Protein AF-A0A8B5X7N8-F1 (afdb_monomer_lite)

Sequence (189 aa):
MSTVFDHLPSRLFFPLASVHREHYAALLLIYYRLFLEYHSGVERELVVAAFDDYFRSLGSIPGPEEESPDDGIELDDPKYTGAGSGSDVSAGAETPARVDRGDTREVASGFLRRLIEYGWMNEEEQQDFARIINISSYATPFFEALYRVDQGIAVEYESHVIGIYSSLVGDAARDHGEHAVINAHGHAR

Secondary structure (DSSP, 8-state):
---GGGSS-TTTTHHHHSTTHHHHHHHHHHHHHHHHH-TT-EEHHHHHHHHHHHHHHH-SPPPP----S--S----------------------------HHHHHHHHHHHHHHHHHTTSEEEEE-TTS-EEEEE-TTTHHHHHHHHHHHT-------THHHHHHHHHHSTHHHH-HHHHHHHHHHTT-

pLDDT: mean 73.66, std 19.4, range [28.16, 92.88]

Structure (mmCIF, N/CA/C/O backbone):
data_AF-A0A8B5X7N8-F1
#
_entry.id   AF-A0A8B5X7N8-F1
#
loop_
_atom_site.group_PDB
_atom_site.id
_atom_site.type_symbol
_atom_site.label_atom_id
_atom_site.label_alt_id
_atom_site.label_comp_id
_atom_site.label_asym_id
_atom_site.label_entity_id
_atom_site.label_seq_id
_atom_site.pdbx_PDB_ins_code
_atom_site.Cartn_x
_atom_site.Cartn_y
_atom_site.Cartn_z
_atom_site.occupancy
_atom_site.B_iso_or_equiv
_atom_site.auth_seq_id
_atom_site.auth_comp_id
_atom_site.auth_asym_id
_atom_site.auth_atom_id
_atom_site.pdbx_PDB_model_num
ATOM 1 N N . MET A 1 1 ? 14.602 -18.921 20.694 1.00 62.47 1 MET A N 1
ATOM 2 C CA . MET A 1 1 ? 14.978 -17.972 19.626 1.00 62.47 1 MET A CA 1
ATOM 3 C C . MET A 1 1 ? 13.676 -17.384 19.122 1.00 62.47 1 MET A C 1
ATOM 5 O O . MET A 1 1 ? 12.812 -18.186 18.801 1.00 62.47 1 MET A O 1
ATOM 9 N N . SER A 1 2 ? 13.507 -16.059 19.159 1.00 66.44 2 SER A N 1
ATOM 10 C CA . SER A 1 2 ? 12.326 -15.412 18.564 1.00 66.44 2 SER A CA 1
ATOM 11 C C . SER A 1 2 ? 12.376 -15.622 17.052 1.00 66.44 2 SER A C 1
ATOM 13 O O . SER A 1 2 ? 13.437 -15.428 16.447 1.00 66.44 2 SER A O 1
ATOM 15 N N . THR A 1 3 ? 11.283 -16.089 16.462 1.00 81.38 3 THR A N 1
ATOM 16 C CA . THR A 1 3 ? 11.131 -16.186 15.011 1.00 81.38 3 THR A CA 1
ATOM 17 C C . THR A 1 3 ? 10.549 -14.884 14.468 1.00 81.38 3 THR A C 1
ATOM 19 O O . THR A 1 3 ? 9.885 -14.138 15.180 1.00 81.38 3 THR A O 1
ATOM 22 N N . VAL A 1 4 ? 10.774 -14.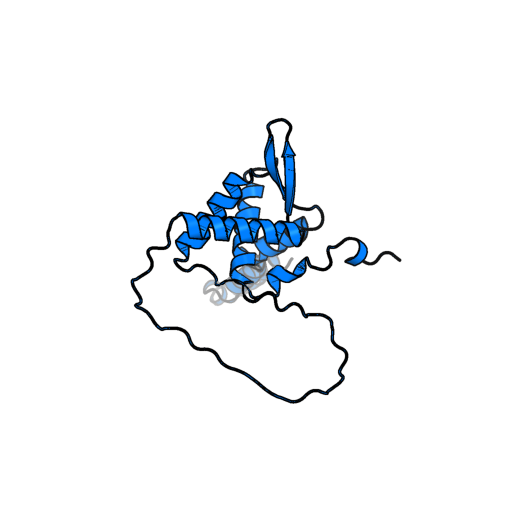584 13.187 1.00 77.88 4 VAL A N 1
ATOM 23 C CA . VAL A 1 4 ? 10.222 -13.366 12.556 1.00 77.88 4 VAL A CA 1
ATOM 24 C C . VAL A 1 4 ? 8.686 -13.332 12.643 1.00 77.88 4 VAL A C 1
ATOM 26 O O . VAL A 1 4 ? 8.098 -12.261 12.774 1.00 77.88 4 VAL A O 1
ATOM 29 N N . PHE A 1 5 ? 8.042 -14.501 12.653 1.00 80.50 5 PHE A N 1
ATOM 30 C CA . PHE A 1 5 ? 6.591 -14.644 12.774 1.00 80.50 5 PHE A CA 1
ATOM 31 C C . PHE A 1 5 ? 6.053 -14.393 14.188 1.00 80.50 5 PHE A C 1
ATOM 33 O O . PHE A 1 5 ? 4.853 -14.202 14.336 1.00 80.50 5 PHE A O 1
ATOM 40 N N . ASP A 1 6 ? 6.912 -14.297 15.207 1.00 80.06 6 ASP A N 1
ATOM 41 C CA . ASP A 1 6 ? 6.490 -13.886 16.554 1.00 80.06 6 ASP A CA 1
ATOM 42 C C . ASP A 1 6 ? 6.149 -12.382 16.600 1.00 80.06 6 ASP A C 1
ATOM 44 O O . ASP A 1 6 ? 5.470 -11.913 17.512 1.00 80.06 6 ASP A O 1
ATOM 48 N N . HIS A 1 7 ? 6.624 -11.618 15.608 1.00 78.44 7 HIS A N 1
ATOM 49 C CA . HIS A 1 7 ? 6.432 -10.172 15.489 1.00 78.44 7 HIS A CA 1
ATOM 50 C C . HIS A 1 7 ? 5.470 -9.769 14.360 1.00 78.44 7 HIS A C 1
ATOM 52 O O . HIS A 1 7 ? 5.118 -8.593 14.266 1.00 78.44 7 HIS A O 1
ATOM 58 N N . LEU A 1 8 ? 5.051 -10.713 13.509 1.00 80.50 8 LEU A N 1
ATOM 59 C CA . LEU A 1 8 ? 4.140 -10.466 12.390 1.00 80.50 8 LEU A CA 1
ATOM 60 C C . LEU A 1 8 ? 2.749 -11.050 12.680 1.00 80.50 8 LEU A C 1
ATOM 62 O O . LEU A 1 8 ? 2.651 -12.160 13.204 1.00 80.50 8 LEU A O 1
ATOM 66 N N . PRO A 1 9 ? 1.661 -10.362 12.293 1.00 83.31 9 PRO A N 1
ATOM 67 C CA . PRO A 1 9 ? 0.326 -10.944 12.334 1.00 83.31 9 PRO A CA 1
ATOM 68 C C . PRO A 1 9 ? 0.247 -12.208 11.473 1.00 83.31 9 PRO A C 1
ATOM 70 O O . PRO A 1 9 ? 0.726 -12.227 10.338 1.00 83.31 9 PRO A O 1
ATOM 73 N N . SER A 1 10 ? -0.437 -13.242 11.967 1.00 80.94 10 SER A N 1
ATOM 74 C CA . SER A 1 10 ? -0.610 -14.512 11.244 1.00 80.94 10 SER A CA 1
ATOM 75 C C . SER A 1 10 ? -1.350 -14.361 9.910 1.00 80.94 10 SER A C 1
ATOM 77 O O . SER A 1 10 ? -1.149 -15.162 9.002 1.00 80.94 10 SER A O 1
ATOM 79 N N . ARG A 1 11 ? -2.176 -13.317 9.769 1.00 85.06 11 ARG A N 1
ATOM 80 C CA . ARG A 1 11 ? -2.981 -13.036 8.570 1.00 85.06 11 ARG A CA 1
ATOM 81 C C . ARG A 1 11 ? -2.425 -11.915 7.692 1.00 85.06 11 ARG A C 1
ATOM 83 O O . ARG A 1 11 ? -3.110 -11.484 6.769 1.00 85.06 11 ARG A O 1
ATOM 90 N N . LEU A 1 12 ? -1.191 -11.463 7.930 1.00 85.75 12 LEU A N 1
ATOM 91 C CA . LEU A 1 12 ? -0.615 -10.333 7.195 1.00 85.75 12 LEU A CA 1
ATOM 92 C C . LEU A 1 12 ? -0.620 -10.558 5.675 1.00 85.75 12 LEU A C 1
ATOM 94 O O . LEU A 1 12 ? -0.951 -9.656 4.918 1.00 85.75 12 LEU A O 1
ATOM 98 N N . PHE A 1 13 ? -0.299 -11.765 5.212 1.00 85.31 13 PHE A N 1
ATOM 99 C CA . PHE A 1 13 ? -0.200 -12.054 3.776 1.00 85.31 13 PHE A CA 1
ATOM 100 C C . PHE A 1 13 ? -1.527 -12.443 3.113 1.00 85.31 13 PHE A C 1
ATOM 102 O O . PHE A 1 13 ? -1.575 -12.576 1.891 1.00 85.31 13 PHE A O 1
ATOM 109 N N . PHE A 1 14 ? -2.609 -12.576 3.884 1.00 86.44 14 PHE A N 1
ATOM 110 C CA . PHE A 1 14 ? -3.910 -13.003 3.369 1.00 86.44 14 PHE A CA 1
ATOM 111 C C . PHE A 1 14 ? -4.462 -12.092 2.250 1.00 86.44 14 PHE A C 1
ATOM 113 O O . PHE A 1 14 ? -4.865 -12.626 1.218 1.00 86.44 14 PHE A O 1
ATOM 120 N N . PRO A 1 15 ? -4.382 -10.745 2.337 1.00 83.81 15 PRO A N 1
ATOM 121 C CA . PRO A 1 15 ? -4.840 -9.845 1.267 1.00 83.81 15 PRO A CA 1
ATOM 122 C C . PRO A 1 15 ? -4.181 -10.073 -0.087 1.00 83.81 15 PRO A C 1
ATOM 124 O O . PRO A 1 15 ? -4.786 -9.831 -1.123 1.00 83.81 15 PRO A O 1
ATOM 127 N N . LEU A 1 16 ? -2.919 -10.501 -0.086 1.00 84.69 16 LEU A N 1
ATOM 128 C CA . LEU A 1 16 ? -2.146 -10.713 -1.308 1.00 84.69 16 LEU A CA 1
ATOM 129 C C . LEU A 1 16 ? -2.304 -12.140 -1.850 1.00 84.69 16 LEU A C 1
ATOM 131 O O . LEU A 1 16 ? -1.976 -12.397 -3.008 1.00 84.69 16 LEU A O 1
ATOM 135 N N . ALA A 1 17 ? -2.816 -13.055 -1.026 1.00 83.94 17 ALA A N 1
ATOM 136 C CA . ALA A 1 17 ? -3.107 -14.436 -1.388 1.00 83.94 17 ALA A CA 1
ATOM 137 C C . ALA A 1 17 ? -4.578 -14.658 -1.791 1.00 83.94 17 ALA A C 1
ATOM 139 O O . ALA A 1 17 ? -4.886 -15.687 -2.389 1.00 83.94 17 ALA A O 1
ATOM 140 N N . SER A 1 18 ? -5.474 -13.712 -1.490 1.00 82.31 18 SER A N 1
ATOM 141 C CA . SER A 1 18 ? -6.913 -13.860 -1.717 1.00 82.31 18 SER A CA 1
ATOM 142 C C . SER A 1 18 ? -7.327 -13.723 -3.188 1.00 82.31 18 SER A C 1
ATOM 144 O O . SER A 1 18 ? -6.572 -13.279 -4.060 1.00 82.31 18 SER A O 1
ATOM 146 N N . VAL A 1 19 ? -8.587 -14.071 -3.467 1.00 83.00 19 VAL A N 1
ATOM 147 C CA . VAL A 1 19 ? -9.218 -13.935 -4.793 1.00 83.00 19 VAL A CA 1
ATOM 148 C C . VAL A 1 19 ? -9.209 -12.479 -5.275 1.00 83.00 19 VAL A C 1
ATOM 150 O O . VAL A 1 19 ? -9.097 -12.220 -6.471 1.00 83.00 19 VAL A O 1
ATOM 153 N N . HIS A 1 20 ? -9.273 -11.512 -4.355 1.00 85.25 20 HIS A N 1
ATOM 154 C CA . HIS A 1 20 ? -9.269 -10.078 -4.658 1.00 85.25 20 HIS A CA 1
ATOM 155 C C . HIS A 1 20 ? -7.895 -9.420 -4.481 1.00 85.25 20 HIS A C 1
ATOM 157 O O . HIS A 1 20 ? -7.806 -8.204 -4.301 1.00 85.25 20 HIS A O 1
ATOM 163 N N . ARG A 1 21 ? -6.810 -10.201 -4.589 1.00 86.94 21 ARG A N 1
ATOM 164 C CA . ARG A 1 21 ? -5.421 -9.724 -4.460 1.00 86.94 21 ARG A CA 1
ATOM 165 C C . ARG A 1 21 ? -5.091 -8.484 -5.288 1.00 86.94 21 ARG A C 1
ATOM 167 O O . ARG A 1 21 ? -4.325 -7.642 -4.835 1.00 86.94 21 ARG A O 1
ATOM 174 N N . GLU A 1 22 ? -5.665 -8.350 -6.484 1.00 87.88 22 GLU A N 1
ATOM 175 C CA . GLU A 1 22 ? -5.417 -7.202 -7.365 1.00 87.88 22 GLU A CA 1
ATOM 176 C C . GLU A 1 22 ? -5.999 -5.912 -6.780 1.00 87.88 22 GLU A C 1
ATOM 178 O O . GLU A 1 22 ? -5.336 -4.874 -6.782 1.00 87.88 22 GLU A O 1
ATOM 183 N N . HIS A 1 23 ? -7.202 -5.989 -6.204 1.00 89.56 23 HIS A N 1
ATOM 184 C CA . HIS A 1 23 ? -7.826 -4.859 -5.523 1.00 89.56 23 HIS A CA 1
ATOM 185 C C . HIS A 1 23 ? -7.067 -4.519 -4.246 1.00 89.56 23 HIS A C 1
ATOM 187 O O . HIS A 1 23 ? -6.712 -3.363 -4.044 1.00 89.56 23 HIS A O 1
ATOM 193 N N . TYR A 1 24 ? -6.728 -5.511 -3.420 1.00 90.31 24 TYR A N 1
ATOM 194 C CA . TYR A 1 24 ? -5.941 -5.272 -2.211 1.00 90.31 24 TYR A CA 1
ATOM 195 C C . TYR A 1 24 ? -4.583 -4.630 -2.508 1.00 90.31 24 TYR A C 1
ATOM 197 O O . TYR A 1 24 ? -4.223 -3.647 -1.862 1.00 90.31 24 TYR A O 1
ATOM 205 N N . ALA A 1 25 ? -3.853 -5.124 -3.510 1.00 90.56 25 ALA A N 1
ATOM 206 C CA . ALA A 1 25 ? -2.580 -4.542 -3.921 1.00 90.56 25 ALA A CA 1
ATOM 207 C C . ALA A 1 25 ? -2.743 -3.093 -4.408 1.00 90.56 25 ALA A C 1
ATOM 209 O O . ALA A 1 25 ? -1.988 -2.216 -3.985 1.00 90.56 25 ALA A O 1
ATOM 210 N N . ALA A 1 26 ? -3.756 -2.816 -5.235 1.00 91.38 26 ALA A N 1
ATOM 211 C CA . ALA A 1 26 ? -4.038 -1.464 -5.709 1.00 91.38 26 ALA A CA 1
ATOM 212 C C . ALA A 1 26 ? -4.376 -0.506 -4.554 1.00 91.38 26 ALA A C 1
ATOM 214 O O . ALA A 1 26 ? -3.821 0.590 -4.483 1.00 91.38 26 ALA A O 1
ATOM 215 N N . LEU A 1 27 ? -5.227 -0.926 -3.614 1.00 91.75 27 LEU A N 1
ATOM 216 C CA . LEU A 1 27 ? -5.599 -0.125 -2.444 1.00 91.75 27 LEU A CA 1
ATOM 217 C C . LEU A 1 27 ? -4.399 0.155 -1.527 1.00 91.75 27 LEU A C 1
ATOM 219 O O . LEU A 1 27 ? -4.241 1.281 -1.053 1.00 91.75 27 LEU A O 1
ATOM 223 N N . LEU A 1 28 ? -3.524 -0.833 -1.312 1.00 92.38 28 LEU A N 1
ATOM 224 C CA . LEU A 1 28 ? -2.284 -0.657 -0.549 1.00 92.38 28 LEU A CA 1
ATOM 225 C C . LEU A 1 28 ? -1.351 0.367 -1.214 1.00 92.38 28 LEU A C 1
ATOM 227 O O . LEU A 1 28 ? -0.789 1.216 -0.524 1.00 92.38 28 LEU A O 1
ATOM 231 N N . LEU A 1 29 ? -1.219 0.335 -2.544 1.00 92.88 29 LEU A N 1
ATOM 232 C CA . LEU A 1 29 ? -0.423 1.310 -3.296 1.00 92.88 29 LEU A CA 1
ATOM 233 C C . LEU A 1 29 ? -1.024 2.719 -3.237 1.00 92.88 29 LEU A C 1
ATOM 235 O O . LEU A 1 29 ? -0.288 3.686 -3.043 1.00 92.88 29 LEU A O 1
ATOM 239 N N . ILE A 1 30 ? -2.347 2.843 -3.374 1.00 92.69 30 ILE A N 1
ATOM 240 C CA . ILE A 1 30 ? -3.059 4.123 -3.242 1.00 92.69 30 ILE A CA 1
ATOM 241 C C . ILE A 1 30 ? -2.815 4.714 -1.855 1.00 92.69 30 ILE A C 1
ATOM 243 O O . ILE A 1 30 ? -2.423 5.875 -1.739 1.00 92.69 30 ILE A O 1
ATOM 247 N N . TYR A 1 31 ? -2.983 3.907 -0.807 1.00 92.62 31 TYR A N 1
ATOM 248 C CA . TYR A 1 31 ? -2.728 4.348 0.558 1.00 92.62 31 TYR A CA 1
ATOM 249 C C . TYR A 1 31 ? -1.264 4.746 0.774 1.00 92.62 31 TYR A C 1
ATOM 251 O O . TYR A 1 31 ? -1.000 5.781 1.376 1.00 92.62 31 TYR A O 1
ATOM 259 N N . TYR A 1 32 ? -0.304 3.984 0.245 1.00 92.12 32 TYR A N 1
ATOM 260 C CA . TYR A 1 32 ? 1.109 4.333 0.378 1.00 92.12 32 TYR A CA 1
ATOM 261 C C . TYR A 1 32 ? 1.444 5.673 -0.287 1.00 92.12 32 TYR A C 1
ATOM 263 O O . TYR A 1 32 ? 2.167 6.480 0.290 1.00 92.12 32 TYR A O 1
ATOM 271 N N . ARG A 1 33 ? 0.870 5.959 -1.463 1.00 91.69 33 ARG A N 1
ATOM 272 C CA . ARG A 1 33 ? 1.023 7.264 -2.127 1.00 91.69 33 ARG A CA 1
ATOM 273 C C . ARG A 1 33 ? 0.438 8.400 -1.284 1.00 91.69 33 ARG A C 1
ATOM 275 O O . ARG A 1 33 ? 1.093 9.424 -1.134 1.00 91.69 33 ARG A O 1
ATOM 282 N N . LEU A 1 34 ? -0.736 8.193 -0.682 1.00 91.25 34 LEU A N 1
ATOM 283 C CA . LEU A 1 34 ? -1.322 9.149 0.264 1.00 91.25 34 LEU A CA 1
ATOM 284 C C . LEU A 1 34 ? -0.435 9.354 1.494 1.00 91.25 34 LEU A C 1
ATOM 286 O O . LEU A 1 34 ? -0.247 10.480 1.934 1.00 91.25 34 LEU A O 1
ATOM 290 N N . PHE A 1 35 ? 0.152 8.293 2.036 1.00 89.69 35 PHE A N 1
ATOM 291 C CA . PHE A 1 35 ? 1.054 8.398 3.179 1.00 89.69 35 PHE A CA 1
ATOM 292 C C . PHE A 1 35 ? 2.336 9.183 2.850 1.00 89.69 35 PHE A C 1
ATOM 294 O O . PHE A 1 35 ? 2.811 9.961 3.673 1.00 89.69 35 PHE A O 1
ATOM 301 N N . LEU A 1 36 ? 2.879 9.025 1.637 1.00 88.56 36 LEU A N 1
ATOM 302 C CA . LEU A 1 36 ? 4.019 9.822 1.165 1.00 88.56 36 LEU A CA 1
ATOM 303 C C . LEU A 1 36 ? 3.680 11.313 1.023 1.00 88.56 36 LEU A C 1
ATOM 305 O O . LEU A 1 36 ? 4.567 12.155 1.126 1.00 88.56 36 LEU A O 1
ATOM 309 N N . GLU A 1 37 ? 2.414 11.653 0.792 1.00 89.38 37 GLU A N 1
ATOM 310 C CA . GLU A 1 37 ? 1.941 13.037 0.781 1.00 89.38 37 GLU A CA 1
ATOM 311 C C . GLU A 1 37 ? 1.717 13.552 2.218 1.00 89.38 37 GLU A C 1
ATOM 313 O O . GLU A 1 37 ? 2.237 14.602 2.610 1.00 89.38 37 GLU A O 1
ATOM 318 N N . TYR A 1 38 ? 1.037 12.760 3.051 1.00 84.06 38 TYR A N 1
ATOM 319 C CA . TYR A 1 38 ? 0.648 13.087 4.424 1.00 84.06 38 TYR A CA 1
ATOM 320 C C . TYR A 1 38 ? 1.512 12.346 5.460 1.00 84.06 38 TYR A C 1
ATOM 322 O O . TYR A 1 38 ? 1.124 11.333 6.042 1.00 84.06 38 TYR A O 1
ATOM 330 N N . HIS A 1 39 ? 2.685 12.912 5.744 1.00 71.88 39 HIS A N 1
ATOM 331 C CA . HIS A 1 39 ? 3.728 12.310 6.587 1.00 71.88 39 HIS A CA 1
ATOM 332 C C . HIS A 1 39 ? 3.340 12.106 8.068 1.00 71.88 39 HIS A C 1
ATOM 334 O O . HIS A 1 39 ? 4.024 11.379 8.786 1.00 71.88 39 HIS A O 1
ATOM 340 N N . SER A 1 40 ? 2.283 12.769 8.552 1.00 75.75 40 SER A N 1
ATOM 341 C CA . SER A 1 40 ? 1.798 12.679 9.940 1.00 75.75 40 SER A CA 1
ATOM 342 C C . SER A 1 40 ? 0.689 11.641 10.146 1.00 75.75 40 SER A C 1
ATOM 344 O O . SER A 1 40 ? 0.144 11.562 11.245 1.00 75.75 40 SER A O 1
ATOM 346 N N . GLY A 1 41 ? 0.342 10.883 9.102 1.00 80.00 41 GLY A N 1
ATOM 347 C CA . GLY A 1 41 ? -0.817 9.994 9.078 1.00 80.00 41 GLY A CA 1
ATOM 348 C C . GLY A 1 41 ? -1.955 10.562 8.230 1.00 80.00 41 GLY A C 1
ATOM 349 O O . GLY A 1 41 ? -2.055 11.773 8.021 1.00 80.00 41 GLY A O 1
ATOM 350 N N . VAL A 1 42 ? -2.802 9.668 7.716 1.00 87.19 42 VAL A N 1
ATOM 351 C CA . VAL A 1 42 ? -3.873 10.007 6.767 1.00 87.19 42 VAL A CA 1
ATOM 352 C C . VAL A 1 42 ? -5.227 9.884 7.455 1.00 87.19 42 VAL A C 1
ATOM 354 O O . VAL A 1 42 ? -5.505 8.865 8.077 1.00 87.19 42 VAL A O 1
ATOM 357 N N . GLU A 1 43 ? -6.104 10.877 7.330 1.00 90.88 43 GLU A N 1
ATOM 358 C CA . GLU A 1 43 ? -7.464 10.770 7.870 1.00 90.88 43 GLU A CA 1
ATOM 359 C C . GLU A 1 43 ? -8.239 9.609 7.233 1.00 90.88 43 GLU A C 1
ATOM 361 O O . GLU A 1 43 ? -8.217 9.413 6.015 1.00 90.88 43 GLU A O 1
ATOM 366 N N . ARG A 1 44 ? -8.997 8.869 8.049 1.00 90.19 44 ARG A N 1
ATOM 367 C CA . ARG A 1 44 ? -9.815 7.733 7.600 1.00 90.19 44 ARG A CA 1
ATOM 368 C C . ARG A 1 44 ? -10.747 8.108 6.451 1.00 90.19 44 ARG A C 1
ATOM 370 O O . ARG A 1 44 ? -10.873 7.344 5.499 1.00 90.19 44 ARG A O 1
ATOM 377 N N . GLU A 1 45 ? -11.394 9.268 6.531 1.00 89.56 45 GLU A N 1
ATOM 378 C CA . GLU A 1 45 ? -12.316 9.736 5.488 1.00 89.56 45 GLU A CA 1
ATOM 379 C C . GLU A 1 45 ? -11.610 9.954 4.148 1.00 89.56 45 GLU A C 1
ATOM 381 O O . GLU A 1 45 ? -12.169 9.628 3.102 1.00 89.56 45 GLU A O 1
ATOM 386 N N . LEU A 1 46 ? -10.362 10.428 4.176 1.00 91.12 46 LEU A N 1
ATOM 387 C CA . LEU A 1 46 ? -9.553 10.636 2.979 1.00 91.12 46 LEU A CA 1
ATOM 388 C C . LEU A 1 46 ? -9.154 9.295 2.348 1.00 91.12 46 LEU A C 1
ATOM 390 O O . LEU A 1 46 ? -9.272 9.127 1.135 1.00 91.12 46 LEU A O 1
ATOM 394 N N . VAL A 1 47 ? -8.777 8.306 3.166 1.00 91.44 47 VAL A N 1
ATOM 395 C CA . VAL A 1 47 ? -8.490 6.941 2.689 1.00 91.44 47 VAL A CA 1
ATOM 396 C C . VAL A 1 47 ? -9.733 6.302 2.065 1.00 91.44 47 VAL A C 1
ATOM 398 O O . VAL A 1 47 ? -9.666 5.771 0.958 1.00 91.44 47 VAL A O 1
ATOM 401 N N . VAL A 1 48 ? -10.886 6.385 2.738 1.00 92.06 48 VAL A N 1
ATOM 402 C CA . VAL A 1 48 ? -12.153 5.844 2.219 1.00 92.06 48 VAL A CA 1
ATOM 403 C C . VAL A 1 48 ? -12.553 6.531 0.915 1.00 92.06 48 VAL A C 1
ATOM 405 O O . VAL A 1 48 ? -13.000 5.848 -0.002 1.00 92.06 48 VAL A O 1
ATOM 408 N N . ALA A 1 49 ? -12.378 7.850 0.807 1.00 92.19 49 ALA A N 1
ATOM 409 C CA . ALA A 1 49 ? -12.660 8.586 -0.423 1.00 92.19 49 ALA A CA 1
ATOM 410 C C . ALA A 1 49 ? -11.768 8.120 -1.585 1.00 92.19 49 ALA A C 1
ATOM 412 O O . ALA A 1 49 ? -12.275 7.836 -2.666 1.00 92.19 49 ALA A O 1
ATOM 413 N N . ALA A 1 50 ? -10.465 7.949 -1.350 1.00 91.62 50 ALA A N 1
ATOM 414 C CA . ALA A 1 50 ? -9.547 7.451 -2.373 1.00 91.62 50 ALA A CA 1
ATOM 415 C C . ALA A 1 50 ? -9.873 6.012 -2.810 1.00 91.62 50 ALA A C 1
ATOM 417 O O . ALA A 1 50 ? -9.755 5.665 -3.986 1.00 91.62 50 ALA A O 1
ATOM 418 N N . PHE A 1 51 ? -10.314 5.168 -1.876 1.00 92.50 51 PHE A N 1
ATOM 419 C CA . PHE A 1 51 ? -10.738 3.799 -2.171 1.00 92.50 51 PHE A CA 1
ATOM 420 C C . PHE A 1 51 ? -12.059 3.777 -2.957 1.00 92.50 51 PHE A C 1
ATOM 422 O O . PHE A 1 51 ? -12.194 3.009 -3.908 1.00 92.50 51 PHE A O 1
ATOM 429 N N . ASP A 1 52 ? -13.019 4.635 -2.604 1.00 91.00 52 ASP A N 1
ATOM 430 C CA . ASP A 1 52 ? -14.273 4.823 -3.347 1.00 91.00 52 ASP A CA 1
ATOM 431 C C . ASP A 1 52 ? -13.994 5.267 -4.793 1.00 91.00 52 ASP A C 1
ATOM 433 O O . ASP A 1 52 ? -14.537 4.688 -5.735 1.00 91.00 52 ASP A O 1
ATOM 437 N N . ASP A 1 53 ? -13.081 6.219 -4.993 1.00 91.25 53 ASP A N 1
ATOM 438 C CA . ASP A 1 53 ? -12.678 6.673 -6.327 1.00 91.25 53 ASP A CA 1
ATOM 439 C C . ASP A 1 53 ? -12.040 5.551 -7.162 1.00 91.25 53 ASP A C 1
ATOM 441 O O . ASP A 1 53 ? -12.337 5.424 -8.355 1.00 91.25 53 ASP A O 1
ATOM 445 N N . TYR A 1 54 ? -11.239 4.677 -6.543 1.00 91.06 54 TYR A N 1
ATOM 446 C CA . TYR A 1 54 ? -10.709 3.484 -7.205 1.00 91.06 54 TYR A CA 1
ATOM 447 C C . TYR A 1 54 ? -11.826 2.552 -7.691 1.00 91.06 54 TYR A C 1
ATOM 449 O O . TYR A 1 54 ? -11.868 2.215 -8.878 1.00 91.06 54 TYR A O 1
ATOM 457 N N . PHE A 1 55 ? -12.773 2.177 -6.827 1.00 88.50 55 PHE A N 1
ATOM 458 C CA . PHE A 1 55 ? -13.865 1.278 -7.220 1.00 88.50 55 PHE A CA 1
ATOM 459 C C . PHE A 1 55 ? -14.784 1.895 -8.276 1.00 88.50 55 PHE A C 1
ATOM 461 O O . PHE A 1 55 ? -15.242 1.204 -9.188 1.00 88.50 55 PHE A O 1
ATOM 468 N N . ARG A 1 56 ? -14.994 3.211 -8.227 1.00 87.38 56 ARG A N 1
ATOM 469 C CA . ARG A 1 56 ? -15.726 3.935 -9.273 1.00 87.38 56 ARG A CA 1
ATOM 470 C C . ARG A 1 56 ? -15.012 3.909 -10.611 1.00 87.38 56 ARG A C 1
ATOM 472 O O . ARG A 1 56 ? -15.675 3.759 -11.633 1.00 87.38 56 ARG A O 1
ATOM 479 N N . SER A 1 57 ? -13.687 4.044 -10.610 1.00 87.31 57 SER A N 1
ATOM 480 C CA . SER A 1 57 ? -12.889 3.969 -11.837 1.00 87.31 57 SER A CA 1
ATOM 481 C C . SER A 1 57 ? -12.974 2.591 -12.498 1.00 87.31 57 SER A C 1
ATOM 483 O O . SER A 1 57 ? -12.951 2.494 -13.722 1.00 87.31 57 SER A O 1
ATOM 485 N N . LEU A 1 58 ? -13.136 1.539 -11.690 1.00 82.06 58 LEU A N 1
ATOM 486 C CA . LEU A 1 58 ? -13.261 0.164 -12.159 1.00 82.06 58 LEU A CA 1
ATOM 487 C C . LEU A 1 58 ? -14.662 -0.149 -12.711 1.00 82.06 58 LEU A C 1
ATOM 489 O O . LEU A 1 58 ? -14.811 -1.048 -13.536 1.00 82.06 58 LEU A O 1
ATOM 493 N N . GLY A 1 59 ? -15.698 0.571 -12.267 1.00 67.94 59 GLY A N 1
ATOM 494 C CA . GLY A 1 59 ? -17.084 0.388 -12.718 1.00 67.94 59 GLY A CA 1
ATOM 495 C C . GLY A 1 59 ? -17.725 -0.948 -12.311 1.00 67.94 59 GLY A C 1
ATOM 496 O O . GLY A 1 59 ? -18.872 -1.202 -12.671 1.00 67.94 59 GLY A O 1
ATOM 497 N N . SER A 1 60 ? -17.008 -1.783 -11.553 1.00 66.81 60 SER A N 1
ATOM 498 C CA . SER A 1 60 ? -17.450 -3.080 -11.046 1.00 66.81 60 SER A CA 1
ATOM 499 C C . SER A 1 60 ? -17.157 -3.162 -9.555 1.00 66.81 60 SER A C 1
ATOM 501 O O . SER A 1 60 ? -16.024 -2.945 -9.126 1.00 66.81 60 SER A O 1
ATOM 503 N N . ILE A 1 61 ? -18.178 -3.495 -8.767 1.00 69.88 61 ILE A N 1
ATOM 504 C CA . ILE A 1 61 ? -18.019 -3.787 -7.343 1.00 69.88 61 ILE A CA 1
ATOM 505 C C . ILE A 1 61 ? -17.494 -5.227 -7.217 1.00 69.88 61 ILE A C 1
ATOM 507 O O . ILE A 1 61 ? -18.099 -6.127 -7.807 1.00 69.88 61 ILE A O 1
ATOM 511 N N . PRO A 1 62 ? -16.391 -5.474 -6.484 1.00 67.06 62 PRO A N 1
ATOM 512 C CA . PRO A 1 62 ? -15.991 -6.833 -6.140 1.00 67.06 62 PRO A CA 1
ATOM 513 C C . PRO A 1 62 ? -17.128 -7.510 -5.372 1.00 67.06 62 PRO A C 1
ATOM 515 O O . PRO A 1 62 ? -17.679 -6.919 -4.442 1.00 67.06 62 PRO A O 1
ATOM 518 N N . GLY A 1 63 ? -17.494 -8.729 -5.772 1.00 63.28 63 GLY A N 1
ATOM 519 C CA . GLY A 1 63 ? -18.484 -9.518 -5.041 1.00 63.28 63 GLY A CA 1
ATOM 520 C C . GLY A 1 63 ? -18.059 -9.739 -3.582 1.00 63.28 63 GLY A C 1
ATOM 521 O O . GLY A 1 63 ? -16.884 -9.573 -3.253 1.00 63.28 63 GLY A O 1
ATOM 522 N N . PRO A 1 64 ? -18.993 -10.091 -2.684 1.00 58.84 64 PRO A N 1
ATOM 523 C CA . PRO A 1 64 ? -18.622 -10.466 -1.329 1.00 58.84 64 PRO A CA 1
ATOM 524 C C . PRO A 1 64 ? -17.640 -11.637 -1.398 1.00 58.84 64 PRO A C 1
ATOM 526 O O . PRO A 1 64 ? -17.937 -12.670 -1.997 1.00 58.84 64 PRO A O 1
ATOM 529 N N . GLU A 1 65 ? -16.462 -11.459 -0.806 1.00 58.84 65 GLU A N 1
ATOM 530 C CA . GLU A 1 65 ? -15.564 -12.577 -0.546 1.00 58.84 65 GLU A CA 1
ATOM 531 C C . GLU A 1 65 ? -16.297 -13.488 0.435 1.00 58.84 65 GLU A C 1
ATOM 533 O O . GLU A 1 65 ? -16.482 -13.133 1.600 1.00 58.84 65 GLU A O 1
ATOM 538 N N . GLU A 1 66 ? -16.768 -14.641 -0.040 1.00 47.19 66 GLU A N 1
ATOM 539 C CA . GLU A 1 66 ? -17.031 -15.758 0.854 1.00 47.19 66 GLU A CA 1
ATOM 540 C C . GLU A 1 66 ? -15.674 -16.116 1.459 1.00 47.19 66 GLU A C 1
ATOM 542 O O . GLU A 1 66 ? -14.846 -16.767 0.824 1.00 47.19 66 GLU A O 1
ATOM 547 N N . GLU A 1 67 ? -15.401 -15.608 2.662 1.00 46.09 67 GLU A N 1
ATOM 548 C CA . GLU A 1 67 ? -14.334 -16.142 3.494 1.00 46.09 67 GLU A CA 1
ATOM 549 C C . GLU A 1 67 ? -14.674 -17.617 3.714 1.00 46.09 67 GLU A C 1
ATOM 551 O O . GLU A 1 67 ? -15.495 -17.958 4.565 1.00 46.09 67 GLU A O 1
ATOM 556 N N . SER A 1 68 ? -14.088 -18.505 2.910 1.00 40.59 68 SER A N 1
ATOM 557 C CA . SER A 1 68 ? -14.037 -19.921 3.234 1.00 40.59 68 SER A CA 1
ATOM 558 C C . SER A 1 68 ? -13.412 -20.018 4.629 1.00 40.59 68 SER A C 1
ATOM 560 O O . SER A 1 68 ? -12.257 -19.610 4.786 1.00 40.59 68 SER A O 1
ATOM 562 N N . PRO A 1 69 ? -14.132 -20.505 5.659 1.00 39.50 69 PRO A N 1
ATOM 563 C CA . PRO A 1 69 ? -13.648 -20.485 7.040 1.00 39.50 69 PRO A CA 1
ATOM 564 C C . PRO A 1 69 ? -12.504 -21.468 7.321 1.00 39.50 69 PRO A C 1
ATOM 566 O O . PRO A 1 69 ? -12.261 -21.778 8.485 1.00 39.50 69 PRO A O 1
ATOM 569 N N . ASP A 1 70 ? -11.834 -21.993 6.298 1.00 43.62 70 ASP A N 1
ATOM 570 C CA . ASP A 1 70 ? -10.957 -23.144 6.439 1.00 43.62 70 ASP A CA 1
ATOM 571 C C . ASP A 1 70 ? -9.752 -23.074 5.495 1.00 43.62 70 ASP A C 1
ATOM 573 O O . ASP A 1 70 ? -9.728 -23.668 4.427 1.00 43.62 70 ASP A O 1
ATOM 577 N N . ASP A 1 71 ? -8.745 -22.312 5.914 1.00 40.84 71 ASP A N 1
ATOM 578 C CA . ASP A 1 71 ? -7.352 -22.723 5.720 1.00 40.84 71 ASP A CA 1
ATOM 579 C C . ASP A 1 71 ? -6.776 -23.026 7.114 1.00 40.84 71 ASP A C 1
ATOM 581 O O . ASP A 1 71 ? -5.768 -22.474 7.570 1.00 40.84 71 ASP A O 1
ATOM 585 N N . GLY A 1 72 ? -7.468 -23.897 7.856 1.00 39.00 72 GLY A N 1
ATOM 586 C CA . GLY A 1 72 ? -6.745 -24.849 8.676 1.00 39.00 72 GLY A CA 1
ATOM 587 C C . GLY A 1 72 ? -5.986 -25.752 7.711 1.00 39.00 72 GLY A C 1
ATOM 588 O O . GLY A 1 72 ? -6.558 -26.282 6.769 1.00 39.00 72 GLY A O 1
ATOM 589 N N . ILE A 1 73 ? -4.680 -25.909 7.905 1.00 41.97 73 ILE A N 1
ATOM 590 C CA . ILE A 1 73 ? -3.924 -26.961 7.224 1.00 41.97 73 ILE A CA 1
ATOM 591 C C . ILE A 1 73 ? -4.530 -28.293 7.694 1.00 41.97 73 ILE A C 1
ATOM 593 O O . ILE A 1 73 ? -4.161 -28.804 8.753 1.00 41.97 73 ILE A O 1
ATOM 597 N N . GLU A 1 74 ? -5.508 -28.812 6.954 1.00 36.88 74 GLU A N 1
ATOM 598 C CA . GLU A 1 74 ? -6.116 -30.114 7.195 1.00 36.88 74 GLU A CA 1
ATOM 599 C C . GLU A 1 74 ? -5.110 -31.184 6.754 1.00 36.88 74 GLU A C 1
ATOM 601 O O . GLU A 1 74 ? -4.838 -31.404 5.572 1.00 36.88 74 GLU A O 1
ATOM 606 N N . LEU A 1 75 ? -4.486 -31.819 7.74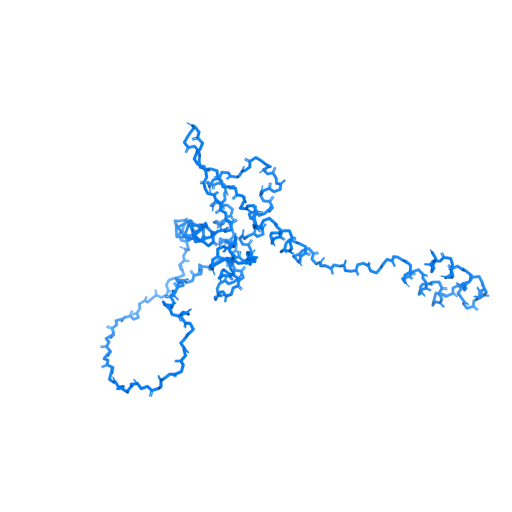6 1.00 42.28 75 LEU A N 1
ATOM 607 C CA . LEU A 1 75 ? -3.802 -33.091 7.570 1.00 42.28 75 LEU A CA 1
ATOM 608 C C . LEU A 1 75 ? -4.861 -34.148 7.228 1.00 42.28 75 LEU A C 1
ATOM 610 O O . LEU A 1 75 ? -5.571 -34.613 8.111 1.00 42.28 75 LEU A O 1
ATOM 614 N N . ASP A 1 76 ? -4.942 -34.451 5.935 1.00 39.78 76 ASP A N 1
ATOM 615 C CA . ASP A 1 76 ? -5.440 -35.662 5.268 1.00 39.78 76 ASP A CA 1
ATOM 616 C C . ASP A 1 76 ? -6.143 -36.703 6.173 1.00 39.78 76 ASP A C 1
ATOM 618 O O . ASP A 1 76 ? -5.492 -37.530 6.814 1.00 39.78 76 ASP A O 1
ATOM 622 N N . ASP A 1 77 ? -7.481 -36.717 6.161 1.00 30.88 77 ASP A N 1
ATOM 623 C CA . ASP A 1 77 ? -8.274 -37.895 6.536 1.00 30.88 77 ASP A CA 1
ATOM 624 C C . ASP A 1 77 ? -9.573 -37.954 5.693 1.00 30.88 77 ASP A C 1
ATOM 626 O O . ASP A 1 77 ? -10.435 -37.077 5.803 1.00 30.88 77 ASP A O 1
ATOM 630 N N . PRO A 1 78 ? -9.777 -38.961 4.817 1.00 39.56 78 PRO A N 1
ATOM 631 C CA . PRO A 1 78 ? -10.891 -38.953 3.880 1.00 39.56 78 PRO A CA 1
ATOM 632 C C . PRO A 1 78 ? -12.081 -39.741 4.429 1.00 39.56 78 PRO A C 1
ATOM 634 O O . PRO A 1 78 ? -12.115 -40.970 4.323 1.00 39.56 78 PRO A O 1
ATOM 637 N N . LYS A 1 79 ? -13.124 -39.061 4.928 1.00 34.03 79 LYS A N 1
ATOM 638 C CA . LYS A 1 79 ? -14.486 -39.633 4.939 1.00 34.03 79 LYS A CA 1
ATOM 639 C C . LYS A 1 79 ? -15.586 -38.616 5.262 1.00 34.03 79 LYS A C 1
ATOM 641 O O . LYS A 1 79 ? -15.803 -38.331 6.428 1.00 34.03 79 LYS A O 1
ATOM 646 N N . TYR A 1 80 ? -16.413 -38.249 4.279 1.00 33.97 80 TYR A N 1
ATOM 647 C CA . TYR A 1 80 ? -17.867 -38.455 4.376 1.00 33.97 80 TYR A CA 1
ATOM 648 C C . TYR A 1 80 ? -18.574 -38.209 3.037 1.00 33.97 80 TYR A C 1
ATOM 650 O O . TYR A 1 80 ? -18.324 -37.251 2.317 1.00 33.97 80 TYR A O 1
ATOM 658 N N . THR A 1 81 ? -19.487 -39.117 2.729 1.00 32.41 81 THR A N 1
ATOM 659 C CA . THR A 1 81 ? -20.395 -39.127 1.589 1.00 32.41 81 THR A CA 1
ATOM 660 C C . THR A 1 81 ? -21.752 -38.541 1.980 1.00 32.41 81 THR A C 1
ATOM 662 O O . THR A 1 81 ? -22.361 -39.048 2.917 1.00 32.41 81 THR A O 1
ATOM 665 N N . GLY A 1 82 ? -22.309 -37.656 1.151 1.00 28.78 82 GLY A N 1
ATOM 666 C CA . GLY A 1 82 ? -23.727 -37.738 0.784 1.00 28.78 82 GLY A CA 1
ATOM 667 C C . GLY A 1 82 ? -24.702 -36.655 1.269 1.00 28.78 82 GLY A C 1
ATOM 668 O O . GLY A 1 82 ? -24.652 -36.187 2.398 1.00 28.78 82 GLY A O 1
ATOM 669 N N . ALA A 1 83 ? -25.680 -36.451 0.376 1.00 28.16 83 ALA A N 1
ATOM 670 C CA . ALA A 1 83 ? -27.017 -35.865 0.525 1.00 28.16 83 ALA A CA 1
ATOM 671 C C . ALA A 1 83 ? -27.149 -34.332 0.472 1.00 28.16 83 ALA A C 1
ATOM 673 O O . ALA A 1 83 ? -26.744 -33.605 1.370 1.00 28.16 83 ALA A O 1
ATOM 674 N N . GLY A 1 84 ? -27.783 -33.868 -0.611 1.00 29.05 84 GLY A N 1
ATOM 675 C CA . GLY A 1 84 ? -28.137 -32.471 -0.826 1.00 29.05 84 GLY A CA 1
ATOM 676 C C . GLY A 1 84 ? -29.521 -32.086 -0.311 1.00 29.05 84 GLY A C 1
ATOM 677 O O . GLY A 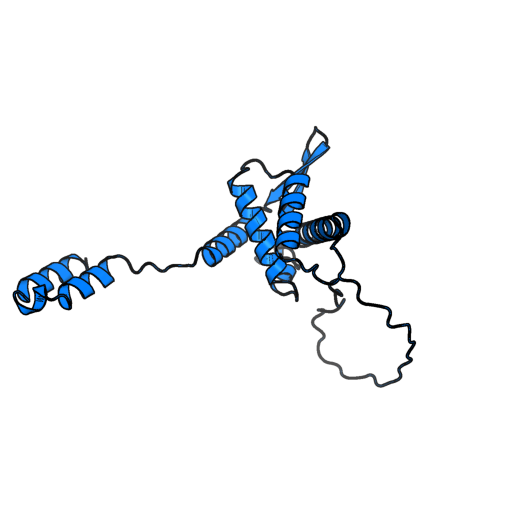1 84 ? -30.246 -32.897 0.254 1.00 29.05 84 GLY A O 1
ATOM 678 N N . SER A 1 85 ? -29.898 -30.843 -0.594 1.00 29.47 85 SER A N 1
ATOM 679 C CA . SER A 1 85 ? -31.277 -30.404 -0.804 1.00 29.47 85 SER A CA 1
ATOM 680 C C . SER A 1 85 ? -31.229 -29.024 -1.449 1.00 29.47 85 SER A C 1
ATOM 682 O O . SER A 1 85 ? -30.540 -28.139 -0.950 1.00 29.47 85 SER A O 1
ATOM 684 N N . GLY A 1 86 ? -31.926 -28.857 -2.571 1.00 29.75 86 GLY A N 1
ATOM 685 C CA . GLY A 1 86 ? -32.065 -27.566 -3.234 1.00 29.75 86 GLY A CA 1
ATOM 686 C C . GLY A 1 86 ? -33.098 -26.658 -2.568 1.00 29.75 86 GLY A C 1
ATOM 687 O O . GLY A 1 86 ? -33.939 -27.114 -1.791 1.00 29.75 86 GLY A O 1
ATOM 688 N N . SER A 1 87 ? -33.060 -25.385 -2.954 1.00 28.23 87 SER A N 1
ATOM 689 C CA . SER A 1 87 ? -34.228 -24.506 -3.008 1.00 28.23 87 SER A CA 1
ATOM 690 C C . SER A 1 87 ? -33.948 -23.332 -3.946 1.00 28.23 87 SER A C 1
ATOM 692 O O . SER A 1 87 ? -33.051 -22.529 -3.696 1.00 28.23 87 SER A O 1
ATOM 694 N N . ASP A 1 88 ? -34.739 -23.271 -5.015 1.00 28.75 88 ASP A N 1
ATOM 695 C CA . ASP A 1 88 ? -34.883 -22.169 -5.964 1.00 28.75 88 ASP A CA 1
ATOM 696 C C . ASP A 1 88 ? -35.265 -20.847 -5.287 1.00 28.75 88 ASP A C 1
ATOM 698 O O . ASP A 1 88 ? -36.176 -20.849 -4.460 1.00 28.75 88 ASP A O 1
ATOM 702 N N . VAL A 1 89 ? -34.729 -19.714 -5.770 1.00 32.84 89 VAL A N 1
ATOM 703 C CA . VAL A 1 89 ? -35.581 -18.548 -6.079 1.00 32.84 89 VAL A CA 1
ATOM 704 C C . VAL A 1 89 ? -34.976 -17.613 -7.142 1.00 32.84 89 VAL A C 1
ATOM 706 O O . VAL A 1 89 ? -33.968 -16.953 -6.927 1.00 32.84 89 VAL A O 1
ATOM 709 N N . SER A 1 90 ? -35.711 -17.537 -8.255 1.00 32.06 90 SER A N 1
ATOM 710 C CA . SER A 1 90 ? -36.033 -16.367 -9.087 1.00 32.06 90 SER A CA 1
ATOM 711 C C . SER A 1 90 ? -34.936 -15.506 -9.725 1.00 32.06 90 SER A C 1
ATOM 713 O O . SER A 1 90 ? -34.429 -14.545 -9.156 1.00 32.06 90 SER A O 1
ATOM 715 N N . ALA A 1 91 ? -34.781 -15.747 -11.030 1.00 40.16 91 ALA A N 1
ATOM 716 C CA . ALA A 1 91 ? -34.321 -14.789 -12.025 1.00 40.16 91 ALA A CA 1
ATOM 717 C C . ALA A 1 91 ? -35.296 -13.602 -12.166 1.00 40.16 91 ALA A C 1
ATOM 719 O O . ALA A 1 91 ? -36.495 -13.788 -12.395 1.00 40.16 91 ALA A O 1
ATOM 720 N N . GLY A 1 92 ? -34.763 -12.382 -12.091 1.00 30.33 92 GLY A N 1
ATOM 721 C CA . GLY A 1 92 ? -35.500 -11.140 -12.304 1.00 30.33 92 GLY A CA 1
ATOM 722 C C . GLY A 1 92 ? -34.593 -10.022 -12.818 1.00 30.33 92 GLY A C 1
ATOM 723 O O . GLY A 1 92 ? -33.874 -9.413 -12.042 1.00 30.33 92 GLY A O 1
ATOM 724 N N . ALA A 1 93 ? -34.682 -9.769 -14.126 1.00 34.00 93 ALA A N 1
ATOM 725 C CA . ALA A 1 93 ? -34.427 -8.504 -14.825 1.00 34.00 93 ALA A CA 1
ATOM 726 C C . ALA A 1 93 ? -33.136 -7.715 -14.499 1.00 34.00 93 ALA A C 1
ATOM 728 O O . ALA A 1 93 ? -33.114 -6.824 -13.651 1.00 34.00 93 ALA A O 1
ATOM 729 N N . GLU A 1 94 ? -32.107 -7.939 -15.319 1.00 35.47 94 GLU A N 1
ATOM 730 C CA . GLU A 1 94 ? -30.932 -7.073 -15.463 1.00 35.47 94 GLU A CA 1
ATOM 731 C C . GLU A 1 94 ? -31.342 -5.689 -16.002 1.00 35.47 94 GLU A C 1
ATOM 733 O O . GLU A 1 94 ? -31.456 -5.447 -17.203 1.00 35.47 94 GLU A O 1
ATOM 738 N N . THR A 1 95 ? -31.587 -4.757 -15.085 1.00 44.66 95 THR A N 1
ATOM 739 C CA . THR A 1 95 ? -31.459 -3.319 -15.350 1.00 44.66 95 THR A CA 1
ATOM 740 C C . THR A 1 95 ? -29.985 -2.977 -15.135 1.00 44.66 95 THR A C 1
ATOM 742 O O . THR A 1 95 ? -29.434 -3.453 -14.142 1.00 44.66 95 THR A O 1
ATOM 745 N N . PRO A 1 96 ? -29.307 -2.192 -15.997 1.00 42.34 96 PRO A N 1
ATOM 746 C CA . PRO A 1 96 ? -27.909 -1.856 -15.759 1.00 42.34 96 PRO A CA 1
ATOM 747 C C . PRO A 1 96 ? -27.847 -1.061 -14.456 1.00 42.34 96 PRO A C 1
ATOM 749 O O . PRO A 1 96 ? -28.334 0.071 -14.385 1.00 42.34 96 PRO A O 1
ATOM 752 N N . ALA A 1 97 ? -27.325 -1.700 -13.410 1.00 47.97 97 ALA A N 1
ATOM 753 C CA . ALA A 1 97 ? -27.177 -1.113 -12.096 1.00 47.97 97 ALA A CA 1
ATOM 754 C C . ALA A 1 97 ? -26.273 0.109 -12.248 1.00 47.97 97 ALA A C 1
ATOM 756 O O . ALA A 1 97 ? -25.063 -0.001 -12.441 1.00 47.97 97 ALA A O 1
ATOM 757 N N . ARG A 1 98 ? -26.875 1.301 -12.208 1.00 47.94 98 ARG A N 1
ATOM 758 C CA . ARG A 1 98 ? -26.141 2.499 -11.822 1.00 47.94 98 ARG A CA 1
ATOM 759 C C . ARG A 1 98 ? -25.652 2.196 -10.421 1.00 47.94 98 ARG A C 1
ATOM 761 O O . ARG A 1 98 ? -26.457 2.231 -9.502 1.00 47.94 98 ARG A O 1
ATOM 768 N N . VAL A 1 99 ? -24.390 1.803 -10.313 1.00 55.16 99 VAL A N 1
ATOM 769 C CA . VAL A 1 99 ? -23.711 1.587 -9.043 1.00 55.16 99 VAL A CA 1
ATOM 770 C C . VAL A 1 99 ? -24.007 2.804 -8.171 1.00 55.16 99 VAL A C 1
ATOM 772 O O . VAL A 1 99 ? -23.614 3.921 -8.527 1.00 55.16 99 VAL A O 1
ATOM 775 N N . ASP A 1 100 ? -24.815 2.622 -7.127 1.00 60.19 100 ASP A N 1
ATOM 776 C CA . ASP A 1 100 ? -25.231 3.739 -6.297 1.00 60.19 100 ASP A CA 1
ATOM 777 C C . ASP A 1 100 ? -24.005 4.213 -5.512 1.00 60.19 100 ASP A C 1
ATOM 779 O O . ASP A 1 100 ? -23.151 3.421 -5.108 1.00 60.19 100 ASP A O 1
ATOM 783 N N . ARG A 1 101 ? -23.870 5.526 -5.311 1.00 56.34 101 ARG A N 1
ATOM 784 C CA . ARG A 1 101 ? -22.683 6.119 -4.659 1.00 56.34 101 ARG A CA 1
ATOM 785 C C . ARG A 1 101 ? -22.490 5.593 -3.223 1.00 56.34 101 ARG A C 1
ATOM 787 O O . ARG A 1 101 ? -21.391 5.712 -2.684 1.00 56.34 101 ARG A O 1
ATOM 794 N N . GLY A 1 102 ? -23.550 5.060 -2.610 1.00 65.25 102 GLY A N 1
ATOM 795 C CA . GLY A 1 102 ? -23.510 4.402 -1.303 1.00 65.25 102 GLY A CA 1
ATOM 796 C C . GLY A 1 102 ? -22.787 3.057 -1.340 1.00 65.25 102 GLY A C 1
ATOM 797 O O . GLY A 1 102 ? -21.881 2.841 -0.538 1.00 65.25 102 GLY A O 1
ATOM 798 N N . ASP A 1 103 ? -23.100 2.216 -2.326 1.00 81.31 103 ASP A N 1
ATOM 799 C CA . ASP A 1 103 ? -22.618 0.834 -2.392 1.00 81.31 103 ASP A CA 1
ATOM 800 C C . ASP A 1 103 ? -21.085 0.771 -2.506 1.00 81.31 103 ASP A C 1
ATOM 802 O O . ASP A 1 103 ? -20.427 -0.005 -1.813 1.00 81.31 103 ASP A O 1
ATOM 806 N N . THR A 1 104 ? -20.470 1.645 -3.312 1.00 83.75 104 THR A N 1
ATOM 807 C CA . THR A 1 104 ? -19.002 1.677 -3.475 1.00 83.75 104 THR A CA 1
ATOM 808 C C . THR A 1 104 ? -18.277 2.179 -2.236 1.00 83.75 104 THR A C 1
ATOM 810 O O . THR A 1 104 ? -17.196 1.686 -1.911 1.00 83.75 104 THR A O 1
ATOM 813 N N . ARG A 1 105 ? -18.867 3.133 -1.510 1.00 86.44 105 ARG A N 1
ATOM 814 C CA . ARG A 1 105 ? -18.276 3.677 -0.282 1.00 86.44 105 ARG A CA 1
ATOM 815 C C . ARG A 1 105 ? -18.366 2.685 0.875 1.00 86.44 105 ARG A C 1
ATOM 817 O O . ARG A 1 105 ? -17.448 2.613 1.698 1.00 86.44 105 ARG A O 1
ATOM 824 N N . GLU A 1 106 ? -19.445 1.912 0.936 1.00 87.19 106 GLU A N 1
ATOM 825 C CA . GLU A 1 106 ? -19.600 0.813 1.891 1.00 87.19 106 GLU A CA 1
ATOM 826 C C . GLU A 1 106 ? -18.571 -0.288 1.628 1.00 87.19 106 GLU A C 1
ATOM 828 O O . GLU A 1 106 ? -17.870 -0.711 2.551 1.00 87.19 106 GLU A O 1
ATOM 833 N N . VAL A 1 107 ? -18.385 -0.663 0.361 1.00 87.81 107 VAL A N 1
ATOM 834 C CA . VAL A 1 107 ? -17.350 -1.616 -0.061 1.00 87.81 107 VAL A CA 1
ATOM 835 C C . VAL A 1 107 ? -15.956 -1.096 0.297 1.00 87.81 107 VAL A C 1
ATOM 837 O O . VAL A 1 107 ? -15.198 -1.801 0.964 1.00 87.81 107 VAL A O 1
ATOM 840 N N . ALA A 1 108 ? -15.635 0.157 -0.038 1.00 88.69 108 ALA A N 1
ATOM 841 C CA . ALA A 1 108 ? -14.368 0.801 0.317 1.00 88.69 108 ALA A CA 1
ATOM 842 C C . ALA A 1 108 ? -14.100 0.775 1.830 1.00 88.69 108 ALA A C 1
ATOM 844 O O . ALA A 1 108 ? -13.010 0.407 2.276 1.00 88.69 108 ALA A O 1
ATOM 845 N N . SER A 1 109 ? -15.119 1.093 2.630 1.00 89.62 109 SER A N 1
ATOM 846 C CA . SER A 1 109 ? -15.041 1.035 4.092 1.00 89.62 109 SER A CA 1
ATOM 847 C C . SER A 1 109 ? -14.824 -0.393 4.606 1.00 89.62 109 SER A C 1
ATOM 849 O O . SER A 1 109 ? -14.081 -0.591 5.569 1.00 89.62 109 SER A O 1
ATOM 851 N N . GLY A 1 110 ? -15.433 -1.390 3.960 1.00 89.44 110 GLY A N 1
ATOM 852 C CA . GLY A 1 110 ? -15.252 -2.808 4.272 1.00 89.44 110 GLY A CA 1
ATOM 853 C C . GLY A 1 110 ? -13.849 -3.324 3.945 1.00 89.44 110 GLY A C 1
ATOM 854 O O . GLY A 1 110 ? -13.264 -4.058 4.741 1.00 89.44 110 GLY A O 1
ATOM 855 N N . PHE A 1 111 ? -13.275 -2.921 2.810 1.00 89.06 111 PHE A N 1
ATOM 856 C CA . PHE A 1 111 ? -11.884 -3.232 2.459 1.0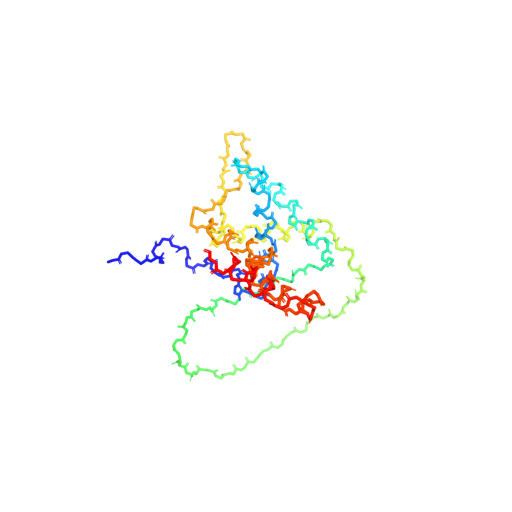0 89.06 111 PHE A CA 1
ATOM 857 C C . PHE A 1 111 ? -10.893 -2.591 3.433 1.00 89.06 111 PHE A C 1
ATOM 859 O O . PHE A 1 111 ? -9.963 -3.260 3.881 1.00 89.06 111 PHE A O 1
ATOM 866 N N . LEU A 1 112 ? -11.120 -1.333 3.820 1.00 89.94 112 LEU A N 1
ATOM 867 C CA . LEU A 1 112 ? -10.280 -0.645 4.797 1.00 89.94 112 LEU A CA 1
ATOM 868 C C . LEU A 1 112 ? -10.296 -1.340 6.162 1.00 89.94 112 LEU A C 1
ATOM 870 O O . LEU A 1 112 ? -9.239 -1.578 6.741 1.00 89.94 112 LEU A O 1
ATOM 874 N N . ARG A 1 113 ? -11.483 -1.718 6.652 1.00 89.31 113 ARG A N 1
ATOM 875 C CA . ARG A 1 113 ? -11.616 -2.466 7.910 1.00 89.31 113 ARG A CA 1
ATOM 876 C C . ARG A 1 113 ? -10.823 -3.773 7.865 1.00 89.31 113 ARG A C 1
ATOM 878 O O . ARG A 1 113 ? -10.065 -4.050 8.786 1.00 89.31 113 ARG A O 1
ATOM 885 N N . ARG A 1 114 ? -10.938 -4.529 6.770 1.00 88.94 114 ARG A N 1
ATOM 886 C CA . ARG A 1 114 ? -10.193 -5.781 6.579 1.00 88.94 114 ARG A CA 1
ATOM 887 C C . ARG A 1 114 ? -8.678 -5.556 6.568 1.00 88.94 114 ARG A C 1
ATOM 889 O O . ARG A 1 114 ? -7.949 -6.267 7.246 1.00 88.94 114 ARG A O 1
ATOM 896 N N . LEU A 1 115 ? -8.185 -4.528 5.874 1.00 88.75 115 LEU A N 1
ATOM 897 C CA . LEU A 1 115 ? -6.752 -4.194 5.861 1.00 88.75 115 LEU A CA 1
ATOM 898 C C . LEU A 1 115 ? -6.194 -3.863 7.257 1.00 88.75 115 LEU A C 1
ATOM 900 O O . LEU A 1 115 ? -5.051 -4.221 7.553 1.00 88.75 115 LEU A O 1
ATOM 904 N N . ILE A 1 116 ? -7.003 -3.235 8.114 1.00 89.31 116 ILE A N 1
ATOM 905 C CA . ILE A 1 116 ? -6.666 -2.999 9.524 1.00 89.31 116 ILE A CA 1
ATOM 906 C C . ILE A 1 116 ? -6.656 -4.324 10.304 1.00 89.31 116 ILE A C 1
ATOM 908 O O . ILE A 1 116 ? -5.698 -4.600 11.021 1.00 89.31 116 ILE A O 1
ATOM 912 N N . GLU A 1 117 ? -7.662 -5.187 10.123 1.00 88.50 117 GLU A N 1
ATOM 913 C CA . GLU A 1 117 ? -7.738 -6.507 10.777 1.00 88.50 117 GLU A CA 1
ATOM 914 C C . GLU A 1 117 ? -6.550 -7.420 10.429 1.00 88.50 117 GLU A C 1
ATOM 916 O O . GLU A 1 117 ? -6.051 -8.152 11.285 1.00 88.50 117 GLU A O 1
ATOM 921 N N . TYR A 1 118 ? -6.058 -7.361 9.190 1.00 87.56 118 TYR A N 1
ATOM 922 C CA . TYR A 1 118 ? -4.873 -8.106 8.760 1.00 87.56 118 TYR A CA 1
ATOM 923 C C . TYR A 1 118 ? -3.550 -7.504 9.272 1.00 87.56 118 TYR A C 1
ATOM 925 O O . TYR A 1 118 ? -2.511 -8.159 9.185 1.00 87.56 118 TYR A O 1
ATOM 933 N N . GLY A 1 119 ? -3.575 -6.285 9.821 1.00 86.62 119 GLY A N 1
ATOM 934 C CA . GLY A 1 119 ? -2.421 -5.619 10.430 1.00 86.62 119 GLY A CA 1
ATOM 935 C C . GLY A 1 119 ? -1.569 -4.777 9.475 1.00 86.62 119 GLY A C 1
ATOM 936 O O . GLY A 1 119 ? -0.454 -4.391 9.818 1.00 86.62 119 GLY A O 1
ATOM 937 N N . TRP A 1 120 ? -2.053 -4.450 8.274 1.00 88.69 120 TRP A N 1
ATOM 938 C CA . TRP A 1 120 ? -1.310 -3.550 7.375 1.00 88.69 120 TRP A CA 1
ATOM 939 C C . TRP A 1 120 ? -1.303 -2.104 7.879 1.00 88.69 120 TRP A C 1
ATOM 941 O O . TRP A 1 120 ? -0.332 -1.370 7.682 1.00 88.69 120 TRP A O 1
ATOM 951 N N . MET A 1 121 ? -2.392 -1.701 8.532 1.00 89.81 121 MET A N 1
ATOM 952 C CA . MET A 1 121 ? -2.657 -0.332 8.961 1.00 89.81 121 MET A CA 1
ATOM 953 C C . MET A 1 121 ? -3.203 -0.330 10.389 1.00 89.81 121 MET A C 1
ATOM 955 O O . MET A 1 121 ? -3.872 -1.279 10.793 1.00 89.81 121 MET A O 1
ATOM 959 N N . ASN A 1 122 ? -2.957 0.749 11.127 1.00 87.19 122 ASN A N 1
ATOM 960 C CA . ASN A 1 122 ? -3.502 0.975 12.463 1.00 87.19 122 ASN A CA 1
ATOM 961 C C . ASN A 1 122 ? -4.389 2.225 12.460 1.00 87.19 122 ASN A C 1
ATOM 963 O O . ASN A 1 122 ? -4.049 3.218 11.818 1.00 87.19 122 ASN A O 1
ATOM 967 N N . GLU A 1 123 ? -5.507 2.176 13.185 1.00 87.50 123 GLU A N 1
ATOM 968 C CA . GLU A 1 123 ? -6.392 3.326 13.407 1.00 87.50 123 GLU A CA 1
ATOM 969 C C . GLU A 1 123 ? -6.072 3.952 14.771 1.00 87.50 123 GLU A C 1
ATOM 971 O O . GLU A 1 123 ? -6.110 3.277 15.801 1.00 87.50 123 GLU A O 1
ATOM 976 N N . GLU A 1 124 ? -5.751 5.243 14.774 1.00 86.62 124 GLU A N 1
ATOM 977 C CA . GLU A 1 124 ? -5.515 6.048 15.969 1.00 86.62 124 GLU A CA 1
ATOM 978 C C . GLU A 1 124 ? -6.586 7.141 16.069 1.00 86.62 124 GLU A C 1
ATOM 980 O O . GLU A 1 124 ? -6.793 7.924 15.139 1.00 86.62 124 GLU A O 1
ATOM 985 N N . GLU A 1 125 ? -7.283 7.200 17.208 1.00 84.56 125 GLU A N 1
ATOM 986 C CA . GLU A 1 125 ? -8.208 8.293 17.518 1.00 84.56 125 GLU A CA 1
ATOM 987 C C . GLU A 1 125 ? -7.436 9.431 18.199 1.00 84.56 125 GLU A C 1
ATOM 989 O O . GLU A 1 125 ? -6.861 9.265 19.278 1.00 84.56 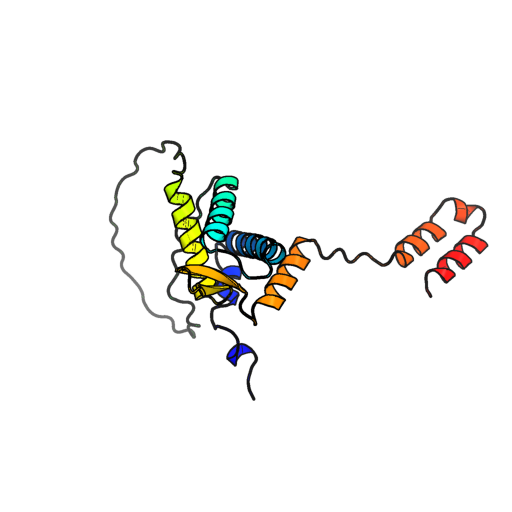125 GLU A O 1
ATOM 994 N N . GLN A 1 126 ? -7.402 10.598 17.557 1.00 79.25 126 GLN A N 1
ATOM 995 C CA . GLN A 1 126 ? -6.762 11.791 18.104 1.00 79.25 126 GLN A CA 1
ATOM 996 C C . GLN A 1 126 ? -7.690 12.513 19.098 1.00 79.25 126 GLN A C 1
ATOM 998 O O . GLN A 1 126 ? -8.888 12.240 19.176 1.00 79.25 126 GLN A O 1
ATOM 1003 N N . GLN A 1 127 ? -7.145 13.475 19.852 1.00 75.75 127 GLN A N 1
ATOM 1004 C CA . GLN A 1 127 ? -7.898 14.264 20.844 1.00 75.75 127 GLN A CA 1
ATOM 1005 C C . GLN A 1 127 ? -9.098 15.018 20.243 1.00 75.75 127 GLN A C 1
ATOM 1007 O O . GLN A 1 127 ? -10.065 15.286 20.952 1.00 75.75 127 GLN A O 1
ATOM 1012 N N . ASP A 1 128 ? -9.058 15.288 18.937 1.00 77.56 128 ASP A N 1
ATOM 1013 C CA . ASP A 1 128 ? -10.120 15.962 18.189 1.00 77.56 128 ASP A CA 1
ATOM 1014 C C . ASP A 1 128 ? -11.199 14.997 17.651 1.00 77.56 128 ASP A C 1
ATOM 1016 O O . ASP A 1 128 ? -12.004 15.380 16.806 1.00 77.56 128 ASP A O 1
ATOM 1020 N N . PHE A 1 129 ? -11.217 13.732 18.099 1.00 79.69 129 PHE A N 1
ATOM 1021 C CA . PHE A 1 129 ? -12.055 12.636 17.573 1.00 79.69 129 PHE A CA 1
ATOM 1022 C C . PHE A 1 129 ? -11.818 12.300 16.090 1.00 79.69 129 PHE A C 1
ATOM 1024 O O . PHE A 1 129 ? -12.515 11.459 15.517 1.00 79.69 129 PHE A O 1
ATOM 1031 N N . ALA A 1 130 ? -10.818 12.925 15.465 1.00 80.25 130 ALA A N 1
ATOM 1032 C CA . ALA A 1 130 ? -10.356 12.568 14.137 1.00 80.25 130 ALA A CA 1
ATOM 1033 C C . ALA A 1 130 ? -9.695 11.184 14.176 1.00 80.25 130 ALA A C 1
ATOM 1035 O O . ALA A 1 130 ? -8.848 10.903 15.028 1.00 80.25 130 ALA A O 1
ATOM 1036 N N . ARG A 1 131 ? -10.097 10.320 13.241 1.00 86.56 131 ARG A N 1
ATOM 1037 C CA . ARG A 1 131 ? -9.529 8.981 13.051 1.00 86.56 131 ARG A CA 1
ATOM 1038 C C . ARG A 1 131 ? -8.431 9.064 12.011 1.00 86.56 131 ARG A C 1
ATOM 1040 O O . ARG A 1 131 ? -8.716 9.326 10.841 1.00 86.56 131 ARG A O 1
ATOM 1047 N N . ILE A 1 132 ? -7.199 8.843 12.439 1.00 88.75 132 ILE A N 1
ATOM 1048 C CA . ILE A 1 132 ? -6.022 8.851 11.578 1.00 88.75 132 ILE A CA 1
ATOM 1049 C C . ILE A 1 132 ? -5.571 7.409 11.372 1.00 88.75 132 ILE A C 1
ATOM 1051 O O . ILE A 1 132 ? -5.579 6.595 12.292 1.00 88.75 132 ILE A O 1
ATOM 1055 N N . ILE A 1 133 ? -5.205 7.088 10.140 1.00 89.06 133 ILE A N 1
ATOM 1056 C CA . ILE A 1 133 ? -4.697 5.788 9.739 1.00 89.06 133 ILE A CA 1
ATOM 1057 C C . ILE A 1 133 ? -3.197 5.897 9.521 1.00 89.06 133 ILE A C 1
ATOM 1059 O O . ILE A 1 133 ? -2.730 6.630 8.641 1.00 89.06 133 ILE A O 1
ATOM 1063 N N . ASN A 1 134 ? -2.462 5.114 10.302 1.00 90.12 134 ASN A N 1
ATOM 1064 C CA . ASN A 1 134 ? -1.013 5.011 10.260 1.00 90.12 134 ASN A CA 1
ATOM 1065 C C . ASN A 1 134 ? -0.570 3.661 9.691 1.00 90.12 134 ASN A C 1
ATOM 1067 O O . ASN A 1 134 ? -1.257 2.643 9.816 1.00 90.12 134 ASN A O 1
ATOM 1071 N N . ILE A 1 135 ? 0.628 3.645 9.108 1.00 88.44 135 ILE A N 1
ATOM 1072 C CA . ILE A 1 135 ? 1.289 2.411 8.685 1.00 88.44 135 ILE A CA 1
ATOM 1073 C C . ILE A 1 135 ? 1.792 1.665 9.922 1.00 88.44 135 ILE A C 1
ATOM 1075 O O . ILE A 1 135 ? 2.420 2.246 10.809 1.00 88.44 135 ILE A O 1
ATOM 1079 N N . SER A 1 136 ? 1.554 0.356 9.963 1.00 88.62 136 SER A N 1
ATOM 1080 C CA . SER A 1 136 ? 2.152 -0.492 10.988 1.00 88.62 136 SER A CA 1
ATOM 1081 C C . SER A 1 136 ? 3.669 -0.604 10.796 1.00 88.62 136 SER A C 1
ATOM 1083 O O . SER A 1 136 ? 4.152 -0.757 9.675 1.00 88.62 136 SER A O 1
ATOM 1085 N N . SER A 1 137 ? 4.444 -0.566 11.881 1.00 85.06 137 SER A N 1
ATOM 1086 C CA . SER A 1 137 ? 5.915 -0.487 11.820 1.00 85.06 137 SER A CA 1
ATOM 1087 C C . SER A 1 137 ? 6.570 -1.649 11.065 1.00 85.06 137 SER A C 1
ATOM 1089 O O . SER A 1 137 ? 7.572 -1.452 10.379 1.00 85.06 137 SER A O 1
ATOM 1091 N N . TYR A 1 138 ? 5.991 -2.849 11.144 1.00 87.56 138 TYR A N 1
ATOM 1092 C CA . TYR A 1 138 ? 6.446 -4.013 10.384 1.00 87.56 138 TYR A CA 1
ATOM 1093 C C . TYR A 1 138 ? 5.970 -4.017 8.923 1.00 87.56 138 TYR A C 1
ATOM 1095 O O . TYR A 1 138 ? 6.561 -4.720 8.109 1.00 87.56 138 TYR A O 1
ATOM 1103 N N . ALA A 1 139 ? 4.927 -3.254 8.575 1.00 88.50 139 ALA A N 1
ATOM 1104 C CA . ALA A 1 139 ? 4.341 -3.205 7.234 1.00 88.50 139 ALA A CA 1
ATOM 1105 C C . ALA A 1 139 ? 5.096 -2.250 6.289 1.00 88.50 139 ALA A C 1
ATOM 1107 O O . ALA A 1 139 ? 5.086 -2.452 5.076 1.00 88.50 139 ALA A O 1
ATOM 1108 N N . THR A 1 140 ? 5.804 -1.247 6.822 1.00 89.31 140 THR A N 1
ATOM 1109 C CA . THR A 1 140 ? 6.594 -0.266 6.052 1.00 89.31 140 THR A CA 1
ATOM 1110 C C . THR A 1 140 ? 7.494 -0.873 4.962 1.00 89.31 140 THR A C 1
ATOM 1112 O O . THR A 1 140 ? 7.369 -0.449 3.811 1.00 89.31 140 THR A O 1
ATOM 1115 N N . PRO A 1 141 ? 8.367 -1.868 5.242 1.00 89.94 141 PRO A N 1
ATOM 1116 C CA . PRO A 1 141 ? 9.218 -2.453 4.201 1.00 89.94 141 PRO A CA 1
ATOM 1117 C C . PRO A 1 141 ? 8.417 -3.170 3.104 1.00 89.94 141 PRO A C 1
ATOM 1119 O O . PRO A 1 141 ? 8.855 -3.219 1.957 1.00 89.94 141 PRO A O 1
ATOM 1122 N N . PHE A 1 142 ? 7.235 -3.705 3.426 1.00 90.06 142 PHE A N 1
ATOM 1123 C CA . PHE A 1 142 ? 6.368 -4.346 2.439 1.00 90.06 142 PHE A CA 1
ATOM 1124 C C . PHE A 1 142 ? 5.714 -3.322 1.513 1.00 90.06 142 PHE A C 1
ATOM 1126 O O . PHE A 1 142 ? 5.664 -3.549 0.307 1.00 90.06 142 PHE A O 1
ATOM 1133 N N . PHE A 1 143 ? 5.276 -2.178 2.044 1.00 90.75 143 PHE A N 1
ATOM 1134 C CA . PHE A 1 143 ? 4.781 -1.076 1.219 1.00 90.75 143 PHE A CA 1
ATOM 1135 C C . PHE A 1 143 ? 5.855 -0.548 0.264 1.00 90.75 143 PHE A C 1
ATOM 1137 O O . PHE A 1 143 ? 5.588 -0.364 -0.921 1.00 90.75 143 PHE A O 1
ATOM 1144 N N . GLU A 1 144 ? 7.083 -0.365 0.752 1.00 90.12 144 GLU A N 1
ATOM 1145 C CA . GLU A 1 144 ? 8.201 0.079 -0.083 1.00 90.12 144 GLU A CA 1
ATOM 1146 C C . GLU A 1 144 ? 8.526 -0.943 -1.183 1.00 90.12 144 GLU A C 1
ATOM 1148 O O . GLU A 1 144 ? 8.732 -0.572 -2.339 1.00 90.12 144 GLU A O 1
ATOM 1153 N N . ALA A 1 145 ? 8.532 -2.236 -0.849 1.00 89.88 145 ALA A N 1
ATOM 1154 C CA . ALA A 1 145 ? 8.737 -3.301 -1.822 1.00 89.88 145 ALA A CA 1
ATOM 1155 C C . ALA A 1 145 ? 7.634 -3.319 -2.893 1.00 89.88 145 ALA A C 1
ATOM 1157 O O . ALA A 1 145 ? 7.949 -3.368 -4.080 1.00 89.88 145 ALA A O 1
ATOM 1158 N N . LEU A 1 146 ? 6.361 -3.222 -2.494 1.00 89.81 146 LEU A N 1
ATOM 1159 C CA . LEU A 1 146 ? 5.226 -3.142 -3.420 1.00 89.81 146 LEU A CA 1
ATOM 1160 C C . LEU A 1 146 ? 5.343 -1.928 -4.343 1.00 89.81 146 LEU A C 1
ATOM 1162 O O . LEU A 1 146 ? 5.182 -2.059 -5.553 1.00 89.81 146 LEU A O 1
ATOM 1166 N N . TYR A 1 147 ? 5.685 -0.764 -3.790 1.00 90.56 147 TYR A N 1
ATOM 1167 C CA . TYR A 1 147 ? 5.866 0.455 -4.569 1.00 90.56 147 TYR A CA 1
ATOM 1168 C C . TYR A 1 147 ? 7.009 0.328 -5.582 1.00 90.56 147 TYR A C 1
ATOM 1170 O O . TYR A 1 147 ? 6.843 0.682 -6.744 1.00 90.56 147 TYR A O 1
ATOM 1178 N N . ARG A 1 148 ? 8.153 -0.240 -5.186 1.00 88.12 148 ARG A N 1
ATOM 1179 C CA . ARG A 1 148 ? 9.280 -0.495 -6.103 1.00 88.12 148 ARG A CA 1
ATOM 1180 C C . ARG A 1 148 ? 8.916 -1.452 -7.234 1.00 88.12 148 ARG A C 1
ATOM 1182 O O . ARG A 1 148 ? 9.390 -1.274 -8.351 1.00 88.12 148 ARG A O 1
ATOM 1189 N N . VAL A 1 149 ? 8.100 -2.464 -6.948 1.00 88.81 149 VAL A N 1
ATOM 1190 C CA . VAL A 1 149 ? 7.611 -3.402 -7.965 1.00 88.81 149 VAL A CA 1
ATOM 1191 C C . VAL A 1 149 ? 6.653 -2.702 -8.934 1.00 88.81 149 VAL A C 1
ATOM 1193 O O . VAL A 1 149 ? 6.795 -2.889 -10.140 1.00 88.81 149 VAL A O 1
ATOM 1196 N N . ASP A 1 150 ? 5.742 -1.860 -8.434 1.00 86.75 150 ASP A N 1
ATOM 1197 C CA . ASP A 1 150 ? 4.793 -1.075 -9.246 1.00 86.75 150 ASP A CA 1
ATOM 1198 C C . ASP A 1 150 ? 5.490 -0.067 -10.170 1.00 86.75 150 ASP A C 1
ATOM 1200 O O . ASP A 1 150 ? 5.139 0.053 -11.341 1.00 86.75 150 ASP A O 1
ATOM 1204 N N . GLN A 1 151 ? 6.538 0.608 -9.686 1.00 83.44 151 GLN A N 1
ATOM 1205 C CA . GLN A 1 151 ? 7.351 1.516 -10.510 1.00 83.44 151 GLN A CA 1
ATOM 1206 C C . GLN A 1 151 ? 8.137 0.795 -11.617 1.00 83.44 151 GLN A C 1
ATOM 1208 O O . GLN A 1 151 ? 8.762 1.441 -12.457 1.00 83.44 151 GLN A O 1
ATOM 1213 N N . GLY A 1 152 ? 8.094 -0.539 -11.631 1.00 76.31 152 GLY A N 1
ATOM 1214 C CA . GLY A 1 152 ? 8.991 -1.366 -12.400 1.00 76.31 152 GLY A CA 1
ATOM 1215 C C . GLY A 1 152 ? 10.366 -1.297 -11.760 1.00 76.31 152 GLY A C 1
ATOM 1216 O O . GLY A 1 152 ? 11.001 -0.245 -11.705 1.00 76.31 152 GLY A O 1
ATOM 1217 N N . ILE A 1 153 ? 10.877 -2.443 -11.319 1.00 61.31 153 ILE A N 1
ATOM 1218 C CA . ILE A 1 153 ? 12.313 -2.583 -11.088 1.00 61.31 153 ILE A CA 1
ATOM 1219 C C . ILE A 1 153 ? 12.953 -2.543 -12.480 1.00 61.31 153 ILE A C 1
ATOM 1221 O O . ILE A 1 153 ? 13.284 -3.572 -13.068 1.00 61.31 153 ILE A O 1
ATOM 1225 N N . ALA A 1 154 ? 13.060 -1.344 -13.052 1.00 54.41 154 ALA A N 1
ATOM 1226 C CA . ALA A 1 154 ? 13.978 -1.073 -14.125 1.00 54.41 154 ALA A CA 1
ATOM 1227 C C . ALA A 1 154 ? 15.345 -1.267 -13.485 1.00 54.41 154 ALA A C 1
ATOM 1229 O O . ALA A 1 154 ? 15.890 -0.384 -12.827 1.00 54.41 154 ALA A O 1
ATOM 1230 N N . VAL A 1 155 ? 15.874 -2.482 -13.613 1.00 58.31 155 VAL A N 1
ATOM 1231 C CA . VAL A 1 155 ? 17.313 -2.680 -13.577 1.00 58.31 155 VAL A CA 1
ATOM 1232 C C . VAL A 1 155 ? 17.817 -1.881 -14.770 1.00 58.31 155 VAL A C 1
ATOM 1234 O O . VAL A 1 155 ? 17.939 -2.391 -15.882 1.00 58.31 155 VAL A O 1
ATOM 1237 N N . GLU A 1 156 ? 17.988 -0.579 -14.566 1.00 54.66 156 GLU A N 1
ATOM 1238 C CA . GLU A 1 156 ? 18.774 0.248 -15.447 1.00 54.66 156 GLU A CA 1
ATOM 1239 C C . GLU A 1 156 ? 20.156 -0.377 -15.378 1.00 54.66 156 GLU A C 1
ATOM 1241 O O . GLU A 1 156 ? 20.878 -0.246 -14.388 1.00 54.66 156 GLU A O 1
ATOM 1246 N N . TYR A 1 157 ? 20.479 -1.173 -16.396 1.00 55.66 157 TYR A N 1
ATOM 1247 C CA . TYR A 1 157 ? 21.856 -1.540 -16.632 1.00 55.66 157 TYR A CA 1
ATOM 1248 C C . TYR A 1 157 ? 22.595 -0.219 -16.718 1.00 55.66 157 TYR A C 1
ATOM 1250 O O . TYR A 1 157 ? 22.331 0.584 -17.616 1.00 55.66 157 TYR A O 1
ATOM 1258 N N . GLU A 1 158 ? 23.439 0.008 -15.718 1.00 57.59 158 GLU A N 1
ATOM 1259 C CA . GLU A 1 158 ? 24.272 1.186 -15.593 1.00 57.59 158 GLU A CA 1
ATOM 1260 C C . GLU A 1 158 ? 24.820 1.534 -16.980 1.00 57.59 158 GLU A C 1
ATOM 1262 O O . GLU A 1 158 ? 25.243 0.643 -17.731 1.00 57.59 158 GLU A O 1
ATOM 1267 N N . SER A 1 159 ? 24.735 2.816 -17.340 1.00 65.75 159 SER A N 1
ATOM 1268 C CA . SER A 1 159 ? 25.010 3.377 -18.672 1.00 65.75 159 SER A CA 1
ATOM 1269 C C . SER A 1 159 ? 26.268 2.825 -19.353 1.00 65.75 159 SER A C 1
ATOM 1271 O O . SER A 1 159 ? 26.354 2.843 -20.576 1.00 65.75 159 SER A O 1
ATOM 1273 N N . HIS A 1 160 ? 27.207 2.283 -18.583 1.00 72.88 160 HIS A N 1
ATOM 1274 C CA . HIS A 1 160 ? 28.357 1.492 -18.992 1.00 72.88 160 HIS A CA 1
ATOM 1275 C C . HIS A 1 160 ? 28.058 0.380 -20.007 1.00 72.88 160 HIS A C 1
ATOM 1277 O O . HIS A 1 160 ? 28.733 0.323 -21.031 1.00 72.88 160 HIS A O 1
ATOM 1283 N N . VAL A 1 161 ? 27.053 -0.484 -19.804 1.00 77.62 161 VAL A N 1
ATOM 1284 C CA . VAL A 1 161 ? 26.799 -1.610 -20.737 1.00 77.62 161 VAL A CA 1
ATOM 1285 C C . VAL A 1 161 ? 26.318 -1.094 -22.095 1.00 77.62 161 VAL A C 1
ATOM 1287 O O . VAL A 1 161 ? 26.799 -1.527 -23.144 1.00 77.62 161 VAL A O 1
ATOM 1290 N N . ILE A 1 162 ? 25.415 -0.113 -22.078 1.00 76.69 162 ILE A N 1
ATOM 1291 C CA . ILE A 1 162 ? 24.913 0.559 -23.284 1.00 76.69 162 ILE A CA 1
ATOM 1292 C C . ILE A 1 162 ? 26.022 1.405 -23.928 1.00 76.69 162 ILE A C 1
ATOM 1294 O O . ILE A 1 162 ? 26.148 1.429 -25.150 1.00 76.69 162 ILE A O 1
ATOM 1298 N N . GLY A 1 163 ? 26.868 2.051 -23.128 1.00 76.31 163 GLY A N 1
ATOM 1299 C CA . GLY A 1 163 ? 28.022 2.837 -23.561 1.00 76.31 163 GLY A CA 1
ATOM 1300 C C . GLY A 1 163 ? 29.054 1.981 -24.288 1.00 76.31 163 GLY A C 1
ATOM 1301 O O . GLY A 1 163 ? 29.447 2.307 -25.404 1.00 76.31 163 GLY A O 1
ATOM 1302 N N . ILE A 1 164 ? 29.406 0.824 -23.723 1.00 80.75 164 ILE A N 1
ATOM 1303 C CA . ILE A 1 164 ? 30.285 -0.174 -24.345 1.00 80.75 164 ILE A CA 1
ATOM 1304 C C . ILE A 1 164 ? 29.676 -0.681 -25.655 1.00 80.75 164 ILE A C 1
ATOM 1306 O O . ILE A 1 164 ? 30.354 -0.694 -26.682 1.00 80.75 164 ILE A O 1
ATOM 1310 N N . TYR A 1 165 ? 28.394 -1.055 -25.647 1.00 80.00 165 TYR A N 1
ATOM 1311 C CA . TYR A 1 165 ? 27.710 -1.558 -26.839 1.00 80.00 165 TYR A CA 1
ATOM 1312 C C . TYR A 1 165 ? 27.632 -0.502 -27.949 1.00 80.00 165 TYR A C 1
ATOM 1314 O O . TYR A 1 165 ? 27.990 -0.776 -29.091 1.00 80.00 165 TYR A O 1
ATOM 1322 N N . SER A 1 166 ? 27.229 0.725 -27.617 1.00 82.19 166 SER A N 1
ATOM 1323 C CA . SER A 1 166 ? 27.135 1.835 -28.572 1.00 82.19 166 SER A CA 1
ATOM 1324 C C . SER A 1 166 ? 28.504 2.244 -29.129 1.00 82.19 166 SER A C 1
ATOM 1326 O O . SER A 1 166 ? 28.611 2.524 -30.322 1.00 82.19 166 SER A O 1
ATOM 1328 N N . SER A 1 167 ? 29.559 2.195 -28.306 1.00 81.88 167 SER A N 1
ATOM 1329 C CA . SER A 1 167 ? 30.940 2.462 -28.722 1.00 81.88 167 SER A CA 1
ATOM 1330 C C . SER A 1 167 ? 31.480 1.386 -29.666 1.00 81.88 167 SER A C 1
ATOM 1332 O O . SER A 1 167 ? 32.193 1.714 -30.606 1.00 81.88 167 SER A O 1
ATOM 1334 N N . LEU A 1 168 ? 31.135 0.109 -29.457 1.00 79.81 168 LEU A N 1
ATOM 1335 C CA . LEU A 1 168 ? 31.648 -1.011 -30.260 1.00 79.81 168 LEU A CA 1
ATOM 1336 C C . LEU A 1 168 ? 30.826 -1.306 -31.524 1.00 79.81 168 LEU A C 1
ATOM 1338 O O . LEU A 1 168 ? 31.376 -1.828 -32.492 1.00 79.81 168 LEU A O 1
ATOM 1342 N N . VAL A 1 169 ? 29.524 -1.009 -31.518 1.00 81.62 169 VAL A N 1
ATOM 1343 C CA . VAL A 1 169 ? 28.589 -1.356 -32.608 1.00 81.62 169 VAL A CA 1
ATOM 1344 C C . VAL A 1 169 ? 28.187 -0.135 -33.450 1.00 81.62 169 VAL A C 1
ATOM 1346 O O . VAL A 1 169 ? 27.633 -0.298 -34.535 1.00 81.62 169 VAL A O 1
ATOM 1349 N N . GLY A 1 170 ? 28.481 1.088 -32.998 1.00 78.56 170 GLY A N 1
ATOM 135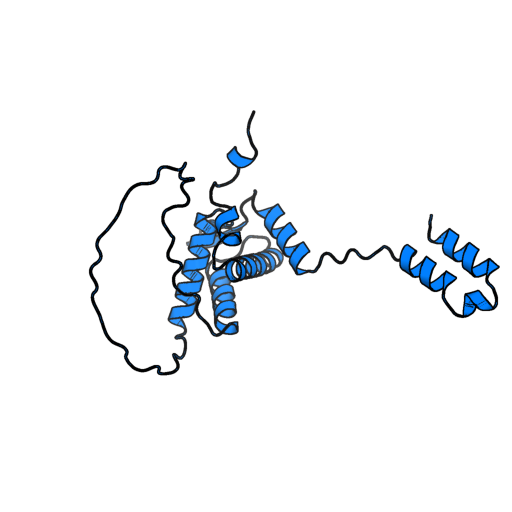0 C CA . GLY A 1 170 ? 28.209 2.313 -33.753 1.00 78.56 170 GLY A CA 1
ATOM 1351 C C . GLY A 1 170 ? 29.055 2.450 -35.026 1.00 78.56 170 GLY A C 1
ATOM 1352 O O . GLY A 1 170 ? 30.169 1.934 -35.109 1.00 78.56 170 GLY A O 1
ATOM 1353 N N . ASP A 1 171 ? 28.557 3.204 -36.011 1.00 68.69 171 ASP A N 1
ATOM 1354 C CA . ASP A 1 171 ? 29.231 3.391 -37.310 1.00 68.69 171 ASP A CA 1
ATOM 1355 C C . ASP A 1 171 ? 30.652 3.975 -37.178 1.00 68.69 171 ASP A C 1
ATOM 1357 O O . ASP A 1 171 ? 31.538 3.632 -37.957 1.00 68.69 171 ASP A O 1
ATOM 1361 N N . ALA A 1 172 ? 30.910 4.762 -36.126 1.00 67.12 172 ALA A N 1
ATOM 1362 C CA . ALA A 1 172 ? 32.234 5.303 -35.807 1.00 67.12 172 ALA A CA 1
ATOM 1363 C C . ALA A 1 172 ? 33.302 4.221 -35.526 1.00 67.12 172 ALA A C 1
ATOM 1365 O O . ALA A 1 172 ? 34.491 4.457 -35.749 1.00 67.12 172 ALA A O 1
ATOM 1366 N N . ALA A 1 173 ? 32.898 3.026 -35.079 1.00 64.12 173 ALA A N 1
ATOM 1367 C CA . ALA A 1 173 ? 33.807 1.912 -34.812 1.00 64.12 173 ALA A CA 1
ATOM 1368 C C . ALA A 1 173 ? 34.337 1.251 -36.094 1.00 64.12 173 ALA A C 1
ATOM 1370 O O . ALA A 1 173 ? 35.400 0.631 -36.064 1.00 64.12 173 ALA A O 1
ATOM 1371 N N . ARG A 1 174 ? 33.630 1.389 -37.226 1.00 69.19 174 ARG A N 1
ATOM 1372 C CA . ARG A 1 174 ? 34.095 0.862 -38.520 1.00 69.19 174 ARG A CA 1
ATOM 1373 C C . ARG A 1 174 ? 35.277 1.650 -39.070 1.00 69.19 174 ARG A C 1
ATOM 1375 O O . ARG A 1 174 ? 36.172 1.047 -39.654 1.00 69.19 174 ARG A O 1
ATOM 1382 N N . ASP A 1 175 ? 35.287 2.958 -38.832 1.00 72.12 175 ASP A N 1
ATOM 1383 C CA . ASP A 1 175 ? 36.324 3.853 -39.346 1.00 72.12 175 ASP A CA 1
ATOM 1384 C C . ASP A 1 175 ? 37.499 4.008 -38.365 1.00 72.12 175 ASP A C 1
ATOM 1386 O O . ASP A 1 175 ? 38.641 4.138 -38.799 1.00 72.12 175 ASP A O 1
ATOM 1390 N N . HIS A 1 176 ? 37.245 3.958 -37.047 1.00 74.12 176 HIS A N 1
ATOM 1391 C CA . HIS A 1 176 ? 38.254 4.183 -35.999 1.00 74.12 176 HIS A CA 1
ATOM 1392 C C . HIS A 1 176 ? 38.121 3.187 -34.829 1.00 74.12 176 HIS A C 1
ATOM 1394 O O . HIS A 1 176 ? 37.925 3.564 -33.668 1.00 74.12 176 HIS A O 1
ATOM 1400 N N . GLY A 1 177 ? 38.235 1.889 -35.128 1.00 72.88 177 GLY A N 1
ATOM 1401 C CA . GLY A 1 177 ? 38.009 0.803 -34.162 1.00 72.88 177 GLY A CA 1
ATOM 1402 C C . GLY A 1 177 ? 38.918 0.822 -32.923 1.00 72.88 177 GLY A C 1
ATOM 1403 O O . GLY A 1 177 ? 38.496 0.436 -31.836 1.00 72.88 177 GLY A O 1
ATOM 1404 N N . GLU A 1 178 ? 40.145 1.328 -33.041 1.00 77.75 178 GLU A N 1
ATOM 1405 C CA . GLU A 1 178 ? 41.088 1.443 -31.917 1.00 77.75 178 GLU A CA 1
ATOM 1406 C C . GLU A 1 178 ? 40.605 2.412 -30.825 1.00 77.75 178 GLU A C 1
ATOM 1408 O O . GLU A 1 178 ? 40.678 2.107 -29.633 1.00 77.75 178 GLU A O 1
ATOM 1413 N N . HIS A 1 179 ? 40.016 3.541 -31.222 1.00 76.81 179 HIS A N 1
ATOM 1414 C CA . HIS A 1 179 ? 39.455 4.527 -30.300 1.00 76.81 179 HIS A CA 1
ATOM 1415 C C . HIS A 1 179 ? 38.145 4.041 -29.668 1.00 76.81 179 HIS A C 1
ATOM 1417 O O . HIS A 1 179 ? 37.901 4.293 -28.487 1.00 76.81 179 HIS A O 1
ATOM 1423 N N . ALA A 1 180 ? 37.341 3.288 -30.423 1.00 78.19 180 ALA A N 1
ATOM 1424 C CA . ALA A 1 180 ? 36.112 2.664 -29.940 1.00 78.19 180 ALA A CA 1
ATOM 1425 C C . ALA A 1 180 ? 36.366 1.656 -28.801 1.00 78.19 180 ALA A C 1
ATOM 1427 O O . ALA A 1 180 ? 35.614 1.626 -27.822 1.00 78.19 180 ALA A O 1
ATOM 1428 N N . VAL A 1 181 ? 37.448 0.871 -28.890 1.00 78.94 181 VAL A N 1
ATOM 1429 C CA . VAL A 1 181 ? 37.840 -0.098 -27.850 1.00 78.94 181 VAL A CA 1
ATOM 1430 C C . VAL A 1 181 ? 38.384 0.600 -26.602 1.00 78.94 181 VAL A C 1
ATOM 1432 O O . VAL A 1 181 ? 38.030 0.215 -25.489 1.00 78.94 181 VAL A O 1
ATOM 1435 N N . ILE A 1 182 ? 39.204 1.646 -26.760 1.00 79.62 182 ILE A N 1
ATOM 1436 C CA . ILE A 1 182 ? 39.732 2.420 -25.622 1.00 79.62 182 ILE A CA 1
ATOM 1437 C C . ILE A 1 182 ? 38.591 3.103 -24.858 1.00 79.62 182 ILE A C 1
ATOM 1439 O O . ILE A 1 182 ? 38.568 3.069 -23.628 1.00 79.62 182 ILE A O 1
ATOM 1443 N N . ASN A 1 183 ? 37.622 3.674 -25.575 1.00 78.00 183 ASN A N 1
ATOM 1444 C CA . ASN A 1 183 ? 36.464 4.318 -24.965 1.00 78.00 183 ASN A CA 1
ATOM 1445 C C . ASN A 1 183 ? 35.572 3.303 -24.226 1.00 78.00 183 ASN A C 1
ATOM 1447 O O . ASN A 1 183 ? 35.207 3.517 -23.073 1.00 78.00 183 ASN A O 1
ATOM 1451 N N . ALA A 1 184 ? 35.316 2.138 -24.831 1.00 79.31 184 ALA A N 1
ATOM 1452 C CA . ALA A 1 184 ? 34.607 1.040 -24.173 1.00 79.31 184 ALA A CA 1
ATOM 1453 C C . ALA A 1 184 ? 35.331 0.547 -22.904 1.00 79.31 184 ALA A C 1
ATOM 1455 O O . ALA A 1 184 ? 34.687 0.287 -21.891 1.00 79.31 184 ALA A O 1
ATOM 1456 N N . HIS A 1 185 ? 36.665 0.465 -22.921 1.00 78.38 185 HIS A N 1
ATOM 1457 C CA . HIS A 1 185 ? 37.448 0.107 -21.735 1.00 78.38 185 HIS A CA 1
ATOM 1458 C C . HIS A 1 185 ? 37.333 1.153 -20.615 1.00 78.38 185 HIS A C 1
ATOM 1460 O O . HIS A 1 185 ? 37.296 0.784 -19.443 1.00 78.38 185 HIS A O 1
ATOM 1466 N N . GLY A 1 186 ? 37.227 2.439 -20.963 1.00 77.88 186 GLY A N 1
ATOM 1467 C CA . GLY A 1 186 ? 36.995 3.525 -20.007 1.00 77.88 186 GLY A CA 1
ATOM 1468 C C . GLY A 1 186 ? 35.644 3.438 -19.292 1.00 77.88 186 GLY A C 1
ATOM 1469 O O . GLY A 1 186 ? 35.553 3.827 -18.136 1.00 77.88 186 GLY A O 1
ATOM 1470 N N . HIS A 1 187 ? 34.626 2.875 -19.945 1.00 72.12 187 HIS A N 1
ATOM 1471 C CA . HIS A 1 187 ? 33.310 2.620 -19.352 1.00 72.12 187 HIS A CA 1
ATOM 1472 C C . HIS A 1 187 ? 33.237 1.320 -18.530 1.00 72.12 187 HIS A C 1
ATOM 1474 O O . HIS A 1 187 ? 32.230 1.070 -17.886 1.00 72.12 187 HIS A O 1
ATOM 1480 N N . ALA A 1 188 ? 34.260 0.462 -18.555 1.00 68.12 188 ALA A N 1
ATOM 1481 C CA . ALA A 1 188 ? 34.260 -0.817 -17.836 1.00 68.12 188 ALA A CA 1
ATOM 1482 C C . ALA A 1 188 ? 34.939 -0.749 -16.451 1.00 68.12 188 ALA A C 1
ATOM 1484 O O . ALA A 1 188 ? 35.194 -1.797 -15.851 1.00 68.12 188 ALA A O 1
ATOM 1485 N N . ARG A 1 189 ? 35.301 0.450 -15.980 1.00 59.84 189 ARG A N 1
ATOM 1486 C CA . ARG A 1 189 ? 36.169 0.686 -14.822 1.00 59.84 189 ARG A CA 1
ATOM 1487 C C . ARG A 1 189 ? 35.538 1.662 -13.844 1.00 59.84 189 ARG A C 1
ATOM 1489 O O . ARG A 1 189 ? 35.733 1.433 -12.632 1.00 59.84 189 ARG A O 1
#

Foldseek 3Di:
DDDPVNVAFPLLCVCCVDPNNVLLLVLLLQVVVVCVVVVPFAFPVRSLVSQLVVVVVVVDQDDDPPPPVDPPVDDDDDDDDDDDDDDDDDDDDDDPDPPPSVNSSVSSNVSVVVNVVSPQWDWDQDPVRTTGIDGHPVNVVVSVVSNCVVVPPPPVVPCLVVQLCCLCVPPVCVVPVVVSVVRNVVSVD

Radius of gyration: 26.27 Å; chains: 1; bounding box: 77×56×60 Å